Protein AF-A0A9N9Z3H3-F1 (afdb_monomer)

Solvent-accessible surface area (backbone atoms only — not comparable to full-atom values): 12919 Å² total; per-residue (Å²): 132,84,80,76,81,64,84,81,57,78,53,68,43,73,54,74,94,51,92,89,48,97,64,60,89,41,45,54,54,46,56,39,66,74,49,42,51,42,51,51,50,46,52,50,41,52,50,54,51,51,42,48,76,72,70,45,63,56,38,79,77,52,89,59,75,34,34,36,30,41,44,69,51,49,54,50,40,56,75,75,42,51,74,38,76,47,80,49,66,46,95,75,40,73,86,46,48,50,31,35,34,42,54,40,91,64,49,83,63,75,67,64,87,47,86,90,63,45,61,27,28,36,46,28,36,71,85,51,27,50,65,32,44,27,34,45,43,33,77,45,81,87,37,95,87,41,80,60,32,30,30,40,39,82,67,56,73,49,48,48,73,37,37,48,68,66,36,82,50,69,55,91,90,36,77,43,46,42,43,54,39,48,66,61,52,49,29,71,76,66,31,71,57,64,81,70,60,50,66,56,96,69,23,31,57,40,80,90,76,73,42,77,38,76,48,81,76,81,91,125

Radius of gyration: 18.96 Å; Cα contacts (8 Å, |Δi|>4): 336; chains: 1; bounding box: 45×54×60 Å

Foldseek 3Di:
DDDDDDPPQFDWDADPDDVPDPQNPQAGIDGDPVLVVLVLLVLVQVVQVVCVVVVWAWACPDPPLEIETAPVVLVVCVVPPAQHKDWDDDPSRPVIFIKTKHADPCLPPFELPDPVPQFGIWTAGNPRSDIYTYWHWYWDDPDPVDGQWTDGSVGDIDGVQQAPPWDWDDDSNHIHTYGPNNQVVCCVVPNNCVVPDQDDPQWGQDPVVRDTDRHDDDDD

Secondary structure (DSSP, 8-state):
-PPPPPTTS--EEEPP--TT-TTTTT--EEEPHHHHHHHHHHHHHHHHHHHHHTTPPEETT-SSSEEEEEHHHHHHHHHHTTTEEEEE--SS-TT-EEEEEEE-TTTT---TT-TT----EEEEETTT--EEEEEEEEEPTT-TT-SSEEE-TT--EEEHHHHPSPEEEEETTEEEEE-TTHHHHHHHHH-GGGGT--EETTEEEETTTTEEEEPPPP--

pLDDT: mean 79.97, std 16.2, range [29.2, 97.31]

Mean predicted aligned error: 9.18 Å

InterPro domains:
  IPR007074 LicD/FKTN/FKRP, nucleotidyltransferase domain [PF04991] (59-141)
  IPR009644 FKTN/Mannosyltransferase regulator [PTHR15407] (57-209)

Structure (mmCIF, N/CA/C/O backbone):
data_AF-A0A9N9Z3H3-F1
#
_entry.id   AF-A0A9N9Z3H3-F1
#
loop_
_atom_site.group_PDB
_atom_site.id
_atom_site.type_symbol
_atom_site.label_atom_id
_atom_site.label_alt_id
_atom_site.label_comp_id
_atom_site.label_asym_id
_atom_site.label_entity_id
_atom_site.label_seq_id
_atom_site.pdbx_PDB_ins_code
_atom_site.Cartn_x
_atom_site.Cartn_y
_atom_site.Cartn_z
_atom_site.occupancy
_atom_site.B_iso_or_equiv
_atom_site.auth_seq_id
_atom_site.auth_comp_id
_atom_site.auth_asym_id
_atom_site.auth_atom_id
_atom_site.pdbx_PDB_model_num
ATOM 1 N N . MET A 1 1 ? -8.306 1.603 36.709 1.00 29.20 1 MET A N 1
ATOM 2 C CA . MET A 1 1 ? -9.138 1.035 35.631 1.00 29.20 1 MET A CA 1
ATOM 3 C C . MET A 1 1 ? -9.220 2.094 34.550 1.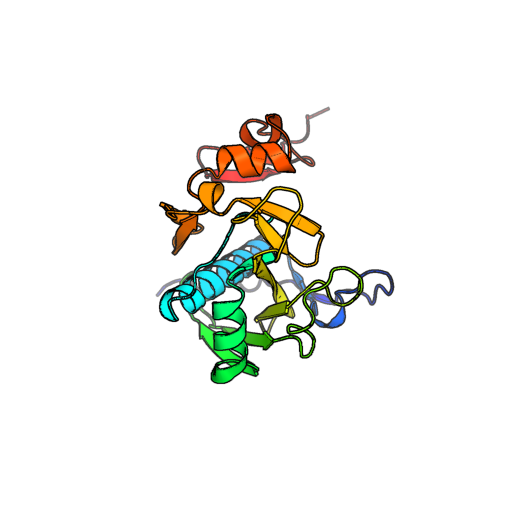00 29.20 1 MET A C 1
ATOM 5 O O . MET A 1 1 ? -9.597 3.206 34.907 1.00 29.20 1 MET A O 1
ATOM 9 N N . PRO A 1 2 ? -8.795 1.829 33.308 1.00 35.00 2 PRO A N 1
ATOM 10 C CA . PRO A 1 2 ? -9.044 2.772 32.232 1.00 35.00 2 PRO A CA 1
ATOM 11 C C . PRO A 1 2 ? -10.542 2.751 31.909 1.00 35.00 2 PRO A C 1
ATOM 13 O O . PRO A 1 2 ? -11.189 1.706 31.999 1.00 35.00 2 PRO A O 1
ATOM 16 N N . ALA A 1 3 ? -11.103 3.926 31.641 1.00 33.59 3 ALA A N 1
ATOM 17 C CA . ALA A 1 3 ? -12.509 4.088 31.311 1.00 33.59 3 ALA A CA 1
ATOM 18 C C . ALA A 1 3 ? -12.805 3.407 29.971 1.00 33.59 3 ALA A C 1
ATOM 20 O O . ALA A 1 3 ? -12.138 3.679 28.976 1.00 33.59 3 ALA A O 1
ATOM 21 N N . THR A 1 4 ? -13.813 2.539 29.947 1.00 34.94 4 THR A N 1
ATOM 22 C CA . THR A 1 4 ? -14.429 2.061 28.709 1.00 34.94 4 THR A CA 1
ATOM 23 C C . THR A 1 4 ? -14.900 3.284 27.912 1.00 34.94 4 THR A C 1
ATOM 25 O O . THR A 1 4 ? -15.610 4.116 28.492 1.00 34.94 4 THR A O 1
ATOM 28 N N . PRO A 1 5 ? -14.543 3.441 26.625 1.00 36.38 5 PRO A N 1
ATOM 29 C CA . PRO A 1 5 ? -15.116 4.496 25.800 1.00 36.38 5 PRO A CA 1
ATOM 30 C C . PRO A 1 5 ? -16.644 4.372 25.829 1.00 36.38 5 PRO A C 1
ATOM 32 O O . PRO A 1 5 ? -17.196 3.284 25.656 1.00 36.38 5 PRO A O 1
ATOM 35 N N . GLY A 1 6 ? -17.330 5.471 26.144 1.00 36.06 6 GLY A N 1
ATOM 36 C CA . GLY A 1 6 ? -18.781 5.483 26.303 1.00 36.06 6 GLY A CA 1
ATOM 37 C C . GLY A 1 6 ? -19.494 5.055 25.020 1.00 36.06 6 GLY A C 1
ATOM 38 O O . GLY A 1 6 ? -19.077 5.403 23.921 1.00 36.06 6 GLY A O 1
ATOM 39 N N . ALA A 1 7 ? -20.617 4.352 25.158 1.00 42.25 7 ALA A N 1
ATOM 40 C CA . ALA A 1 7 ? -21.433 3.828 24.058 1.00 42.25 7 ALA A CA 1
ATOM 41 C C . ALA A 1 7 ? -21.950 4.878 23.036 1.00 42.25 7 ALA A C 1
ATOM 43 O O . ALA A 1 7 ? -22.631 4.506 22.087 1.00 42.25 7 ALA A O 1
ATOM 44 N N . SER A 1 8 ? -21.657 6.177 23.195 1.00 45.62 8 SER A N 1
ATOM 45 C CA . SER A 1 8 ? -22.187 7.258 22.347 1.00 45.62 8 SER A CA 1
ATOM 46 C C . SER A 1 8 ? -21.379 7.553 21.074 1.00 45.62 8 SER A C 1
ATOM 48 O O . SER A 1 8 ? -21.857 8.305 20.221 1.00 45.62 8 SER A O 1
ATOM 50 N N . ILE A 1 9 ? -20.164 7.005 20.940 1.00 46.41 9 ILE A N 1
ATOM 51 C CA . ILE A 1 9 ? -19.273 7.250 19.782 1.00 46.41 9 ILE A CA 1
ATOM 52 C C . ILE A 1 9 ? -19.458 6.214 18.662 1.00 46.41 9 ILE A C 1
ATOM 54 O O . ILE A 1 9 ? -19.165 6.502 17.507 1.00 46.41 9 ILE A O 1
ATOM 58 N N . VAL A 1 10 ? -20.016 5.038 18.978 1.00 53.03 10 VAL A N 1
ATOM 59 C CA . VAL A 1 10 ? -20.204 3.905 18.047 1.00 53.03 10 VAL A CA 1
ATOM 60 C C . VAL A 1 10 ? -21.602 3.927 17.416 1.00 53.03 10 VAL A C 1
ATOM 62 O O . VAL A 1 10 ? -22.300 2.917 17.340 1.00 53.03 10 VAL A O 1
ATOM 65 N N . GLU A 1 11 ? -22.062 5.101 16.992 1.00 56.97 11 GLU A N 1
ATOM 66 C CA . GLU A 1 11 ? -23.293 5.195 16.207 1.00 56.97 11 GLU A CA 1
ATOM 67 C C . GLU A 1 11 ? -22.945 4.902 14.742 1.00 56.97 11 GLU A C 1
ATOM 69 O O . GLU A 1 11 ? -22.062 5.543 14.167 1.00 56.97 11 GLU A O 1
ATOM 74 N N . ARG A 1 12 ? -23.589 3.883 14.165 1.00 62.22 12 ARG A N 1
ATOM 75 C CA . ARG A 1 12 ? -23.339 3.404 12.802 1.00 62.22 12 ARG A CA 1
ATOM 76 C C . ARG A 1 12 ? -24.652 3.287 12.040 1.00 62.22 12 ARG A C 1
ATOM 78 O O . ARG A 1 12 ? -25.643 2.825 12.605 1.00 62.22 12 ARG A O 1
ATOM 85 N N . ALA A 1 13 ? -24.642 3.671 10.774 1.00 61.22 13 ALA A N 1
ATOM 86 C CA . ALA A 1 13 ? -25.752 3.466 9.852 1.00 61.22 13 ALA A CA 1
ATOM 87 C C . ALA A 1 13 ? -25.351 2.427 8.802 1.00 61.22 13 ALA A C 1
ATOM 89 O O . ALA A 1 13 ? -24.183 2.352 8.426 1.00 61.22 13 ALA A O 1
ATOM 90 N N . GLU A 1 14 ? -26.295 1.615 8.333 1.00 62.88 14 GLU A N 1
ATOM 91 C CA . GLU A 1 14 ? -26.051 0.773 7.158 1.00 62.88 14 GLU A CA 1
ATOM 92 C C . GLU A 1 14 ? -25.809 1.664 5.938 1.00 62.88 14 GLU A C 1
ATOM 94 O O . GLU A 1 14 ? -26.498 2.671 5.744 1.00 62.88 14 GLU A O 1
ATOM 99 N N . VAL A 1 15 ? -24.811 1.308 5.128 1.00 58.78 15 VAL A N 1
ATOM 100 C CA . VAL A 1 15 ? -24.569 1.999 3.859 1.00 58.78 15 VAL A CA 1
ATOM 101 C C . VAL A 1 15 ? -25.710 1.617 2.907 1.00 58.78 15 VAL A C 1
ATOM 103 O O . VAL A 1 15 ? -25.909 0.426 2.673 1.00 58.78 15 VAL A O 1
ATOM 106 N N . PRO A 1 16 ? -26.484 2.577 2.362 1.00 53.94 16 PRO A N 1
ATOM 107 C CA . PRO A 1 16 ? -27.514 2.263 1.378 1.00 53.94 16 PRO A CA 1
ATOM 108 C C . PRO A 1 16 ? -26.884 1.608 0.146 1.00 53.94 16 PRO A C 1
ATOM 110 O O . PRO A 1 16 ? -25.841 2.080 -0.309 1.00 53.94 16 PRO A O 1
ATOM 113 N N . ASP A 1 17 ? -27.537 0.593 -0.428 1.00 53.44 17 ASP A N 1
ATOM 114 C CA . ASP A 1 17 ? -27.128 0.005 -1.709 1.00 53.44 17 ASP A CA 1
ATOM 115 C C . ASP A 1 17 ? -27.023 1.111 -2.774 1.00 53.44 17 ASP A C 1
ATOM 117 O O . ASP A 1 17 ? -28.028 1.648 -3.252 1.00 53.44 17 ASP A O 1
ATOM 121 N N . LYS A 1 18 ? -25.789 1.482 -3.131 1.00 49.09 18 LYS A N 1
ATOM 122 C CA . LYS A 1 18 ? -25.485 2.429 -4.206 1.00 49.09 18 LYS A CA 1
ATOM 123 C C . LYS A 1 18 ? -24.851 1.659 -5.365 1.00 49.09 18 LYS A C 1
ATOM 125 O O . LYS A 1 18 ? -23.656 1.375 -5.304 1.00 49.09 18 LYS A O 1
ATOM 130 N N . PRO A 1 19 ? -25.615 1.337 -6.424 1.00 42.31 19 PRO A N 1
ATOM 131 C CA . PRO A 1 19 ? -25.128 0.515 -7.533 1.00 42.31 19 PRO A CA 1
ATOM 132 C C . PRO A 1 19 ? -23.986 1.156 -8.345 1.00 42.31 19 PRO A C 1
ATOM 134 O O . PRO A 1 19 ? -23.310 0.443 -9.078 1.00 42.31 19 PRO A O 1
ATOM 137 N N . ASP A 1 20 ? -23.735 2.462 -8.189 1.00 41.19 20 ASP A N 1
ATOM 138 C CA . ASP A 1 20 ? -22.699 3.202 -8.928 1.00 41.19 20 ASP A CA 1
ATOM 139 C C . ASP A 1 20 ? -21.323 3.255 -8.227 1.00 41.19 20 ASP A C 1
ATOM 141 O O . ASP A 1 20 ? -20.386 3.834 -8.771 1.00 41.19 20 ASP A O 1
ATOM 145 N N . PHE A 1 21 ? -21.169 2.664 -7.034 1.00 37.00 21 PHE A N 1
ATOM 146 C CA . PHE A 1 21 ? -19.876 2.565 -6.341 1.00 37.00 21 PHE A CA 1
ATOM 147 C C . PHE A 1 21 ? -19.382 1.114 -6.367 1.00 37.00 21 PHE A C 1
ATOM 149 O O . PHE A 1 21 ? -19.961 0.306 -5.657 1.00 37.00 21 PHE A O 1
ATOM 156 N N . PRO A 1 22 ? -18.315 0.746 -7.100 1.00 41.75 22 PRO A N 1
ATOM 157 C CA . PRO A 1 22 ? -17.850 -0.649 -7.242 1.00 41.75 22 PRO A CA 1
ATOM 158 C C . PRO A 1 22 ? -17.520 -1.387 -5.924 1.00 41.75 22 PRO A C 1
ATOM 160 O O . PRO A 1 22 ? -17.374 -2.607 -5.901 1.00 41.75 22 PRO A O 1
ATOM 163 N N . GLU A 1 23 ? -17.405 -0.650 -4.820 1.00 50.22 23 GLU A N 1
ATOM 164 C CA . GLU A 1 23 ? -16.782 -1.056 -3.558 1.00 50.22 23 GLU A CA 1
ATOM 165 C C . GLU A 1 23 ? -17.771 -1.468 -2.450 1.00 50.22 23 GLU A C 1
ATOM 167 O O . GLU A 1 23 ? -17.363 -1.890 -1.363 1.00 50.22 23 GLU A O 1
ATOM 172 N N . TYR A 1 24 ? -19.083 -1.405 -2.718 1.00 42.09 24 TYR A N 1
ATOM 173 C CA . TYR A 1 24 ? -20.149 -1.661 -1.731 1.00 42.09 24 TYR A CA 1
ATOM 174 C C . TYR A 1 24 ? -20.118 -3.069 -1.113 1.00 42.09 24 TYR A C 1
ATOM 176 O O . TYR A 1 24 ? -20.733 -3.310 -0.077 1.00 42.09 24 TYR A O 1
ATOM 184 N N . LYS A 1 25 ? -19.407 -4.022 -1.733 1.00 51.53 25 LYS A N 1
ATOM 185 C CA . LYS A 1 25 ? -19.335 -5.414 -1.265 1.00 51.53 25 LYS A CA 1
ATOM 186 C C . LYS A 1 25 ? -18.737 -5.535 0.141 1.00 51.53 25 LYS A C 1
ATOM 188 O O . LYS A 1 25 ? -19.066 -6.486 0.853 1.00 51.53 25 LYS A O 1
ATOM 193 N N . PHE A 1 26 ? -17.855 -4.614 0.528 1.00 53.41 26 PHE A N 1
ATOM 194 C CA . PHE A 1 26 ? -17.119 -4.717 1.785 1.00 53.41 26 PHE A CA 1
ATOM 195 C C . PHE A 1 26 ? -17.632 -3.719 2.831 1.00 53.41 26 PHE A C 1
ATOM 197 O O . PHE A 1 26 ? -17.917 -4.132 3.950 1.00 53.41 26 PHE A O 1
ATOM 204 N N . MET A 1 27 ? -17.885 -2.461 2.467 1.00 60.56 27 MET A N 1
ATOM 205 C CA . MET A 1 27 ? -18.377 -1.425 3.388 1.00 60.56 27 MET A CA 1
ATOM 206 C C . MET A 1 27 ? -19.806 -1.695 3.888 1.00 60.56 27 MET A C 1
ATOM 208 O O . MET A 1 27 ? -20.786 -1.341 3.237 1.00 60.56 27 MET A O 1
ATOM 212 N N . LYS A 1 28 ? -19.936 -2.296 5.079 1.00 60.22 28 LYS A N 1
ATOM 213 C CA . LYS A 1 28 ? -21.248 -2.613 5.681 1.00 60.22 28 LYS A CA 1
ATOM 214 C C . LYS A 1 28 ? -21.883 -1.436 6.412 1.00 60.22 28 LYS A C 1
ATOM 216 O O . LYS A 1 28 ? -23.107 -1.343 6.490 1.00 60.22 28 LYS A O 1
ATOM 221 N N . TYR A 1 29 ? -21.060 -0.560 6.983 1.00 66.38 29 TYR A N 1
ATOM 222 C CA . TYR A 1 29 ? -21.524 0.503 7.864 1.00 66.38 29 TYR A CA 1
ATOM 223 C C . TYR A 1 29 ? -20.793 1.814 7.597 1.00 66.38 29 TYR A C 1
ATOM 225 O O . TYR A 1 29 ? -19.578 1.828 7.417 1.00 66.38 29 TYR A O 1
ATOM 233 N N . GLN A 1 30 ? -21.532 2.917 7.659 1.00 66.12 30 GLN A N 1
ATOM 234 C CA . GLN A 1 30 ? -20.974 4.252 7.791 1.00 66.12 30 GLN A CA 1
ATOM 235 C C . GLN A 1 30 ? -20.932 4.617 9.276 1.00 66.12 30 GLN A C 1
ATOM 237 O O . GLN A 1 30 ? -21.942 4.526 9.980 1.00 66.12 30 GLN A O 1
ATOM 242 N N . TYR A 1 31 ? -19.755 5.004 9.757 1.00 72.38 31 TYR A N 1
ATOM 243 C CA . TYR A 1 31 ? -19.530 5.375 11.151 1.00 72.38 31 TYR A CA 1
ATOM 244 C C . TYR A 1 31 ? -19.497 6.897 11.301 1.00 72.38 31 TYR A C 1
ATOM 246 O O . TYR A 1 31 ? -19.278 7.622 10.331 1.00 72.38 31 TYR A O 1
ATOM 254 N N . LYS A 1 32 ? -19.687 7.394 12.530 1.00 73.62 32 LYS A N 1
ATOM 255 C CA . LYS A 1 32 ? -19.340 8.785 12.855 1.00 73.62 32 LYS A CA 1
ATOM 256 C C . LYS A 1 32 ? -17.878 9.058 12.507 1.00 73.62 32 LYS A C 1
ATOM 258 O O . LYS A 1 32 ? -17.028 8.203 12.744 1.00 73.62 32 LYS A O 1
ATOM 263 N N . GLU A 1 33 ? -17.605 10.258 12.003 1.00 67.38 33 GLU A N 1
ATOM 264 C CA . GLU A 1 33 ? -16.298 10.656 11.467 1.00 67.38 33 GLU A CA 1
ATOM 265 C C . GLU A 1 33 ? -15.142 10.367 12.437 1.00 67.38 33 GLU A C 1
ATOM 267 O O . GLU A 1 33 ? -14.163 9.735 12.049 1.00 67.38 33 GLU A O 1
ATOM 272 N N . ASP A 1 34 ? -15.285 10.730 13.714 1.00 71.25 34 ASP A N 1
ATOM 273 C CA . ASP A 1 34 ? -14.250 10.498 14.731 1.00 71.25 34 ASP A CA 1
ATOM 274 C C . ASP A 1 34 ? -13.938 9.010 14.923 1.00 71.25 34 ASP A C 1
ATOM 276 O O . ASP A 1 34 ? -12.779 8.618 15.041 1.00 71.25 34 ASP A O 1
ATOM 280 N N . TYR A 1 35 ? -14.966 8.158 14.917 1.00 72.44 35 TYR A N 1
ATOM 281 C CA . TYR A 1 35 ? -14.771 6.717 15.044 1.00 72.44 35 TYR A CA 1
ATOM 282 C C . TYR A 1 35 ? -14.224 6.118 13.747 1.00 72.44 35 TYR A C 1
ATOM 284 O O . TYR A 1 35 ? -13.341 5.269 13.791 1.00 72.44 35 TYR A O 1
ATOM 292 N N . GLN A 1 36 ? -14.678 6.596 12.586 1.00 73.44 36 GLN A N 1
ATOM 293 C CA . GLN A 1 36 ? -14.142 6.182 11.291 1.00 73.44 36 GLN A CA 1
ATOM 294 C C . GLN A 1 36 ? -12.643 6.495 11.175 1.00 73.44 36 GLN A C 1
ATOM 296 O O . GLN A 1 36 ? -11.894 5.645 10.698 1.00 73.44 36 GLN A O 1
ATOM 301 N N . LYS A 1 37 ? -12.189 7.652 11.676 1.00 73.50 37 LYS A N 1
ATOM 302 C CA . LYS A 1 37 ? -10.761 8.001 11.762 1.00 73.50 37 LYS A CA 1
ATOM 303 C C . LYS A 1 37 ? -9.979 6.984 12.594 1.00 73.50 37 LYS A C 1
ATOM 305 O O . LYS A 1 37 ? -8.940 6.520 12.139 1.00 73.50 37 LYS A O 1
ATOM 310 N N . VAL A 1 38 ? -10.499 6.575 13.755 1.00 77.38 38 VAL A N 1
ATOM 311 C CA . VAL A 1 38 ? -9.884 5.518 14.586 1.00 77.38 38 VAL A CA 1
ATOM 312 C C . VAL A 1 38 ? -9.794 4.190 13.827 1.00 77.38 38 VAL A C 1
ATOM 314 O O . VAL A 1 38 ? -8.757 3.533 13.862 1.00 77.38 38 VAL A O 1
ATOM 317 N N . LEU A 1 39 ? -10.845 3.806 13.094 1.00 76.06 39 LEU A N 1
ATOM 318 C CA . LEU A 1 39 ? -10.834 2.564 12.314 1.00 76.06 39 LEU A CA 1
ATOM 319 C C . LEU A 1 39 ? -9.817 2.594 11.177 1.00 76.06 39 LEU A C 1
ATOM 321 O O . LEU A 1 39 ? -9.099 1.617 10.985 1.00 76.06 39 LEU A O 1
ATOM 325 N N . ILE A 1 40 ? -9.746 3.703 10.439 1.00 79.44 40 ILE A N 1
ATOM 326 C CA . ILE A 1 40 ? -8.786 3.885 9.345 1.00 79.44 40 ILE A CA 1
ATOM 327 C C . ILE A 1 40 ? -7.360 3.860 9.894 1.00 79.44 40 ILE A C 1
ATOM 329 O O . ILE A 1 40 ? -6.501 3.170 9.349 1.00 79.44 40 ILE A O 1
ATOM 333 N N . ARG A 1 41 ? -7.114 4.555 11.006 1.00 79.31 41 ARG A N 1
ATOM 334 C CA . ARG A 1 41 ? -5.801 4.592 11.648 1.00 79.31 41 ARG A CA 1
ATOM 335 C C . ARG A 1 41 ? -5.352 3.200 12.087 1.00 79.31 41 ARG A C 1
ATOM 337 O O . ARG A 1 41 ? -4.272 2.759 11.698 1.00 79.31 41 ARG A O 1
ATOM 344 N N . GLY A 1 42 ? -6.220 2.450 12.763 1.00 80.06 42 GLY A N 1
ATOM 345 C CA . GLY A 1 42 ? -5.943 1.065 13.131 1.00 80.06 42 GLY A CA 1
ATOM 346 C C . GLY A 1 42 ? -5.772 0.136 11.919 1.00 80.06 42 GLY A C 1
ATOM 347 O O . GLY A 1 42 ? -4.883 -0.717 11.911 1.00 80.06 42 GLY A O 1
ATOM 348 N N . LEU A 1 43 ? -6.556 0.315 10.853 1.00 81.88 43 LEU A N 1
ATOM 349 C CA . LEU A 1 43 ? -6.409 -0.434 9.599 1.00 81.88 43 LEU A CA 1
ATOM 350 C C . LEU A 1 43 ? -5.020 -0.218 8.975 1.00 81.88 43 LEU A C 1
ATOM 352 O O . LEU A 1 43 ? -4.333 -1.186 8.649 1.00 81.88 43 LEU A O 1
ATOM 356 N N . VAL A 1 44 ? -4.573 1.035 8.892 1.00 83.56 44 VAL A N 1
ATOM 357 C CA . VAL A 1 44 ? -3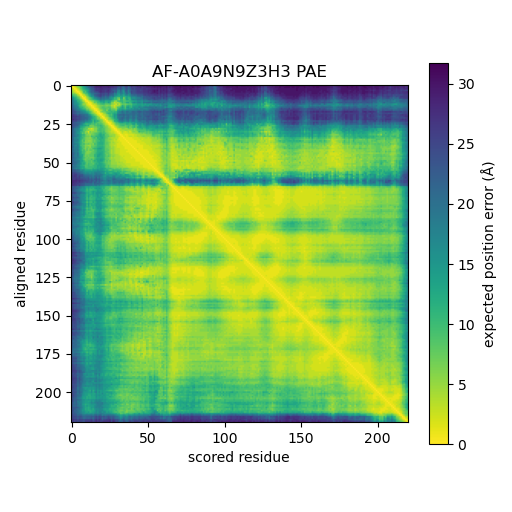.245 1.405 8.388 1.00 83.56 44 VAL A CA 1
ATOM 358 C C . VAL A 1 44 ? -2.141 0.859 9.293 1.00 83.56 44 VAL A C 1
ATOM 360 O O . VAL A 1 44 ? -1.207 0.216 8.812 1.00 83.56 44 VAL A O 1
ATOM 363 N N . GLN A 1 45 ? -2.247 1.045 10.610 1.00 84.31 45 GLN A N 1
ATOM 364 C CA . GLN A 1 45 ? -1.236 0.573 11.557 1.00 84.31 45 GLN A CA 1
ATOM 365 C C . GLN A 1 45 ? -1.049 -0.947 11.500 1.00 84.31 45 GLN A C 1
ATOM 367 O O . GLN A 1 45 ? 0.084 -1.440 11.525 1.00 84.31 45 GLN A O 1
ATOM 372 N N . THR A 1 46 ? -2.149 -1.699 11.424 1.00 82.00 46 THR A N 1
ATOM 373 C CA . THR A 1 46 ? -2.123 -3.168 11.385 1.00 82.00 46 THR A CA 1
ATOM 374 C C . THR A 1 46 ? -1.577 -3.690 10.064 1.00 82.00 46 THR A C 1
ATOM 376 O O . THR A 1 46 ? -0.749 -4.605 10.075 1.00 82.00 46 THR A O 1
ATOM 379 N N . TYR A 1 47 ? -1.949 -3.065 8.946 1.00 82.62 47 TYR A N 1
ATOM 380 C CA . TYR A 1 47 ? -1.365 -3.349 7.641 1.00 82.62 47 TYR A CA 1
ATOM 381 C C . TYR A 1 47 ? 0.160 -3.147 7.656 1.00 82.62 47 TYR A C 1
ATOM 383 O O . TYR A 1 47 ? 0.921 -4.096 7.431 1.00 82.62 47 TYR A O 1
ATOM 391 N N . LEU A 1 48 ? 0.615 -1.941 8.021 1.00 85.00 48 LEU A N 1
ATOM 392 C CA . LEU A 1 48 ? 2.034 -1.574 8.040 1.00 85.00 48 LEU A CA 1
ATOM 393 C C . LEU A 1 48 ? 2.853 -2.481 8.965 1.00 85.00 48 LEU A C 1
ATOM 395 O O . LEU A 1 48 ? 3.949 -2.920 8.610 1.00 85.00 48 LEU A O 1
ATOM 399 N N . SER A 1 49 ? 2.312 -2.794 10.144 1.00 85.12 49 SER A N 1
ATOM 400 C CA . SER A 1 49 ? 2.978 -3.653 11.126 1.00 85.12 49 SER A CA 1
ATOM 401 C C . SER A 1 49 ? 3.100 -5.096 10.636 1.00 85.12 49 SER A C 1
ATOM 403 O O . SER A 1 49 ? 4.180 -5.685 10.732 1.00 85.12 49 SER A O 1
ATOM 405 N N . THR A 1 50 ? 2.022 -5.660 10.078 1.00 83.62 50 THR A N 1
ATOM 406 C CA . THR A 1 50 ? 2.005 -7.044 9.580 1.00 83.62 50 THR A CA 1
ATOM 407 C C . THR A 1 50 ? 3.006 -7.214 8.452 1.00 83.62 50 THR A C 1
ATOM 409 O O . THR A 1 50 ? 3.920 -8.031 8.553 1.00 83.62 50 THR A O 1
ATOM 412 N N . PHE A 1 51 ? 2.880 -6.415 7.397 1.00 85.94 51 PHE A N 1
ATOM 413 C CA . PHE A 1 51 ? 3.672 -6.583 6.181 1.00 85.94 51 PHE A CA 1
ATOM 414 C C . PHE A 1 51 ? 5.158 -6.352 6.454 1.00 85.94 51 PHE A C 1
ATOM 416 O O . PHE A 1 51 ? 6.001 -7.131 6.007 1.00 85.94 51 PHE A O 1
ATOM 423 N N . ARG A 1 52 ? 5.488 -5.382 7.311 1.00 84.50 52 ARG A N 1
ATOM 424 C CA . ARG A 1 52 ? 6.862 -5.203 7.779 1.00 84.50 52 ARG A CA 1
ATOM 425 C C . ARG A 1 52 ? 7.385 -6.413 8.553 1.00 84.50 52 ARG A C 1
ATOM 427 O O . ARG A 1 52 ? 8.532 -6.802 8.345 1.00 84.50 52 ARG A O 1
ATOM 434 N N . SER A 1 53 ? 6.583 -7.010 9.439 1.00 86.06 53 SER A N 1
ATOM 435 C CA . SER A 1 53 ? 6.989 -8.216 10.180 1.00 86.06 53 SER A CA 1
ATOM 436 C C . SER A 1 53 ? 7.229 -9.424 9.265 1.00 86.06 53 SER A C 1
ATOM 438 O O . SER A 1 53 ? 8.068 -10.268 9.572 1.00 86.06 53 SER A O 1
ATOM 440 N N . LEU A 1 54 ? 6.549 -9.460 8.113 1.00 86.81 54 LEU A N 1
ATOM 441 C CA . LEU A 1 54 ? 6.745 -10.450 7.053 1.00 86.81 54 LEU A CA 1
ATOM 442 C C . LEU A 1 54 ? 7.951 -10.135 6.147 1.00 86.81 54 LEU A C 1
ATOM 444 O O . LEU A 1 54 ? 8.262 -10.919 5.256 1.00 86.81 54 LEU A O 1
ATOM 448 N N . GLY A 1 55 ? 8.643 -9.012 6.372 1.00 81.88 55 GLY A N 1
ATOM 449 C CA . GLY A 1 55 ? 9.792 -8.575 5.576 1.00 81.88 55 GLY A CA 1
ATOM 450 C C . GLY A 1 55 ? 9.432 -7.912 4.244 1.00 81.88 55 GLY A C 1
ATOM 451 O O . GLY A 1 55 ? 10.324 -7.691 3.429 1.00 81.88 55 GLY A O 1
ATOM 452 N N . ILE A 1 56 ? 8.158 -7.576 4.033 1.00 82.19 56 ILE A N 1
ATOM 453 C CA . ILE A 1 56 ? 7.652 -6.997 2.786 1.00 82.19 56 ILE A CA 1
ATOM 454 C C . ILE A 1 56 ? 7.951 -5.502 2.752 1.00 82.19 56 ILE A C 1
ATOM 456 O O . ILE A 1 56 ? 7.789 -4.791 3.751 1.00 82.19 56 ILE A O 1
ATOM 460 N N . GLN A 1 57 ? 8.388 -5.014 1.592 1.00 73.25 57 GLN A N 1
ATOM 461 C CA . GLN A 1 57 ? 8.584 -3.587 1.371 1.00 73.25 57 GLN A CA 1
ATOM 462 C C . GLN A 1 57 ? 7.274 -2.951 0.919 1.00 73.25 57 GLN A C 1
ATOM 464 O O . GLN A 1 57 ? 6.721 -3.317 -0.114 1.00 73.25 57 GLN A O 1
ATOM 469 N N . ILE A 1 58 ? 6.799 -2.000 1.718 1.00 70.38 58 ILE A N 1
ATOM 470 C CA . ILE A 1 58 ? 5.555 -1.269 1.492 1.00 70.38 58 ILE A CA 1
ATOM 471 C C . ILE A 1 58 ? 5.883 0.117 0.967 1.00 70.38 58 ILE A C 1
ATOM 473 O O . ILE A 1 58 ? 6.821 0.759 1.450 1.00 70.38 58 ILE A O 1
ATOM 477 N N . MET A 1 59 ? 5.046 0.573 0.045 1.00 66.19 59 MET A N 1
ATOM 478 C CA . MET A 1 59 ? 5.092 1.887 -0.565 1.00 66.19 59 MET A CA 1
ATOM 479 C C . MET A 1 59 ? 3.889 2.732 -0.120 1.00 66.19 59 MET A C 1
ATOM 481 O O . MET A 1 59 ? 2.823 2.617 -0.717 1.00 66.19 59 MET A O 1
ATOM 485 N N . PRO A 1 60 ? 4.013 3.542 0.950 1.00 57.31 60 PRO A N 1
ATOM 486 C CA . PRO A 1 60 ? 2.859 4.137 1.635 1.00 57.31 60 PRO A CA 1
ATOM 487 C C . PRO A 1 60 ? 2.398 5.501 1.076 1.00 57.31 60 PRO A C 1
ATOM 489 O O . PRO A 1 60 ? 1.804 6.269 1.824 1.00 57.31 60 PRO A O 1
ATOM 492 N N . TRP A 1 61 ? 2.749 5.870 -0.162 1.00 57.78 61 TRP A N 1
ATOM 493 C CA . TRP A 1 61 ? 2.518 7.227 -0.702 1.00 57.78 61 TRP A CA 1
ATOM 494 C C . TRP A 1 61 ? 1.474 7.317 -1.825 1.00 57.78 61 TRP A C 1
ATOM 496 O O . TRP A 1 61 ? 1.296 8.418 -2.350 1.00 57.78 61 TRP A O 1
ATOM 506 N N . ASP A 1 62 ? 0.837 6.209 -2.219 1.00 51.62 62 ASP A N 1
ATOM 507 C CA . ASP A 1 62 ? -0.343 6.269 -3.097 1.00 51.62 62 ASP A CA 1
ATOM 508 C C . ASP A 1 62 ? -1.463 7.046 -2.373 1.00 51.62 62 ASP A C 1
ATOM 510 O O . ASP A 1 62 ? -1.506 7.056 -1.138 1.00 51.62 62 ASP A O 1
ATOM 514 N N . LEU A 1 63 ? -2.276 7.809 -3.114 1.00 38.00 63 LEU A N 1
ATOM 515 C CA . LEU A 1 63 ? -3.179 8.822 -2.532 1.00 38.00 63 LEU A CA 1
ATOM 516 C C . LEU A 1 63 ? -4.639 8.394 -2.352 1.00 38.00 63 LEU A C 1
ATOM 518 O O . LEU A 1 63 ? -5.397 9.099 -1.678 1.00 38.00 63 LEU A O 1
ATOM 522 N N . ASP A 1 64 ? -5.053 7.277 -2.926 1.00 47.75 64 ASP A N 1
ATOM 523 C CA . ASP A 1 64 ? -6.109 6.453 -2.350 1.00 47.75 64 ASP A CA 1
ATOM 524 C C . ASP A 1 64 ? -5.511 5.658 -1.178 1.00 47.75 64 ASP A C 1
ATOM 526 O O . ASP A 1 64 ? -4.310 5.704 -0.930 1.00 47.75 64 ASP A O 1
ATOM 530 N N . ALA A 1 65 ? -6.313 4.977 -0.362 1.00 58.59 65 ALA A N 1
ATOM 531 C CA . ALA A 1 65 ? -5.774 4.127 0.706 1.00 58.59 65 ALA A CA 1
ATOM 532 C C . ALA A 1 65 ? -5.154 2.840 0.120 1.00 58.59 65 ALA A C 1
ATOM 534 O O . ALA A 1 65 ? -5.381 1.745 0.640 1.00 58.59 65 ALA A O 1
ATOM 535 N N . ASP A 1 66 ? -4.393 2.998 -0.959 1.00 71.00 66 ASP A N 1
ATOM 536 C CA . ASP A 1 66 ? -3.785 1.973 -1.766 1.00 71.00 66 ASP A CA 1
ATOM 537 C C . ASP A 1 66 ? -2.287 2.002 -1.485 1.00 71.00 66 ASP A C 1
ATOM 539 O O . ASP A 1 66 ? -1.660 3.023 -1.201 1.00 71.00 66 ASP A O 1
ATOM 543 N N . VAL A 1 67 ? -1.689 0.830 -1.467 1.00 82.88 67 VAL A N 1
ATOM 544 C CA . VAL A 1 67 ? -0.293 0.659 -1.084 1.00 82.88 67 VAL A CA 1
ATOM 545 C C . VAL A 1 67 ? 0.347 -0.284 -2.063 1.00 82.88 67 VAL A C 1
ATOM 547 O O . VAL A 1 67 ? -0.230 -1.299 -2.455 1.00 82.88 67 VAL A O 1
ATOM 550 N N . GLN A 1 68 ? 1.581 0.019 -2.438 1.00 87.00 68 GLN A N 1
ATOM 551 C CA . GLN A 1 68 ? 2.281 -0.824 -3.394 1.00 87.00 68 GLN A CA 1
ATOM 552 C C . GLN A 1 68 ? 3.247 -1.764 -2.672 1.00 87.00 68 GLN A C 1
ATOM 554 O O . GLN A 1 68 ? 3.890 -1.399 -1.684 1.00 87.00 68 GLN A O 1
ATOM 559 N N . VAL A 1 69 ? 3.363 -2.988 -3.175 1.00 90.81 69 VAL A N 1
ATOM 560 C CA . VAL A 1 69 ? 4.408 -3.950 -2.790 1.00 90.81 69 VAL A CA 1
ATOM 561 C C . VAL A 1 69 ? 5.171 -4.390 -4.030 1.00 90.81 69 VAL A C 1
ATOM 563 O O . VAL A 1 69 ? 4.695 -4.227 -5.152 1.00 90.81 69 VAL A O 1
ATOM 566 N N . THR A 1 70 ? 6.360 -4.967 -3.872 1.00 92.00 70 THR A N 1
ATOM 567 C CA . THR A 1 70 ? 7.078 -5.497 -5.040 1.00 92.00 70 THR A CA 1
ATOM 568 C C . THR A 1 70 ? 6.329 -6.686 -5.656 1.00 92.00 70 THR A C 1
ATOM 570 O O . THR A 1 70 ? 5.674 -7.455 -4.951 1.00 92.00 70 THR A O 1
ATOM 573 N N . GLU A 1 71 ? 6.451 -6.892 -6.972 1.00 94.12 71 GLU A N 1
ATOM 574 C CA . GLU A 1 71 ? 5.873 -8.069 -7.646 1.00 94.12 71 GLU A CA 1
ATOM 575 C C . GLU A 1 71 ? 6.311 -9.386 -6.985 1.00 94.12 71 GLU A C 1
ATOM 577 O O . GLU A 1 71 ? 5.499 -10.287 -6.781 1.00 94.12 71 GLU A O 1
ATOM 582 N N . ALA A 1 72 ? 7.582 -9.479 -6.585 1.00 93.69 72 ALA A N 1
ATOM 583 C CA . ALA A 1 72 ? 8.117 -10.643 -5.887 1.00 93.69 72 ALA A CA 1
ATOM 584 C C . ALA A 1 72 ? 7.415 -10.889 -4.539 1.00 93.69 72 ALA A C 1
ATOM 586 O O . ALA A 1 72 ? 7.037 -12.027 -4.247 1.00 93.69 72 ALA A O 1
ATOM 587 N N . ASP A 1 73 ? 7.187 -9.833 -3.753 1.00 94.56 73 ASP A N 1
ATOM 588 C CA . ASP A 1 73 ? 6.470 -9.926 -2.479 1.00 94.56 73 ASP A CA 1
ATOM 589 C C . ASP A 1 73 ? 4.998 -10.306 -2.685 1.00 94.56 73 ASP A C 1
ATOM 591 O O . ASP A 1 73 ? 4.461 -11.109 -1.925 1.00 94.56 73 ASP A O 1
ATOM 595 N N . MET A 1 74 ? 4.352 -9.822 -3.751 1.00 96.06 74 MET A N 1
ATOM 596 C CA . MET A 1 74 ? 2.989 -10.239 -4.100 1.00 96.06 74 MET A CA 1
ATOM 597 C C . MET A 1 74 ? 2.914 -11.750 -4.379 1.00 96.06 74 MET A C 1
ATOM 599 O O . MET A 1 74 ? 2.018 -12.433 -3.881 1.00 96.06 74 MET A O 1
ATOM 603 N N . PHE A 1 75 ? 3.883 -12.314 -5.112 1.00 96.81 75 PHE A N 1
ATOM 604 C CA . PHE A 1 75 ? 3.967 -13.768 -5.308 1.00 96.81 75 PHE A CA 1
ATOM 605 C C . PHE A 1 75 ? 4.211 -14.528 -3.999 1.00 96.81 75 PHE A C 1
ATOM 607 O O . PHE A 1 75 ? 3.641 -15.605 -3.803 1.00 96.81 75 PHE A O 1
ATOM 614 N N . PHE A 1 76 ? 5.032 -13.982 -3.100 1.00 96.00 76 PHE A N 1
ATOM 615 C CA . PHE A 1 76 ? 5.260 -14.557 -1.777 1.00 96.00 76 PHE A CA 1
ATOM 616 C C . PHE A 1 76 ? 3.968 -14.580 -0.943 1.00 96.00 76 PHE A C 1
ATOM 618 O O . PHE A 1 76 ? 3.578 -15.631 -0.432 1.00 96.00 76 PHE A O 1
ATOM 625 N N . LEU A 1 77 ? 3.246 -13.461 -0.876 1.00 96.38 77 LEU A N 1
ATOM 626 C CA . LEU A 1 77 ? 1.954 -13.368 -0.196 1.00 96.38 77 LEU A CA 1
ATOM 627 C C . LEU A 1 77 ? 0.926 -14.344 -0.775 1.00 96.38 77 LEU A C 1
ATOM 629 O O . LEU A 1 77 ? 0.273 -15.068 -0.025 1.00 96.38 77 LEU A O 1
ATOM 633 N N . ALA A 1 78 ? 0.829 -14.424 -2.103 1.00 97.00 78 ALA A N 1
ATOM 634 C CA . ALA A 1 78 ? -0.071 -15.346 -2.789 1.00 97.00 78 ALA A CA 1
ATOM 635 C C . ALA A 1 78 ? 0.196 -16.814 -2.445 1.00 97.00 78 ALA A C 1
ATOM 637 O O . ALA A 1 78 ? -0.746 -17.593 -2.296 1.00 97.00 78 ALA A O 1
ATOM 638 N N . ALA A 1 79 ? 1.468 -17.196 -2.321 1.00 96.19 79 ALA A N 1
ATOM 639 C CA . ALA A 1 79 ? 1.860 -18.573 -2.055 1.00 96.19 79 ALA A CA 1
ATOM 640 C C . ALA A 1 79 ? 1.634 -18.999 -0.596 1.00 96.19 79 ALA A C 1
ATOM 642 O O . ALA A 1 79 ? 1.305 -20.161 -0.357 1.00 96.19 79 ALA A O 1
ATOM 643 N N . TYR A 1 80 ? 1.819 -18.088 0.365 1.00 96.38 80 TYR A N 1
ATOM 644 C CA . TYR A 1 80 ? 1.910 -18.455 1.785 1.00 96.38 80 TYR A CA 1
ATOM 645 C C . TYR A 1 80 ? 0.834 -17.839 2.683 1.00 96.38 80 TYR A C 1
ATOM 647 O O . TYR A 1 80 ? 0.564 -18.389 3.749 1.00 96.38 80 TYR A O 1
ATOM 655 N N . TYR A 1 81 ? 0.220 -16.727 2.273 1.00 95.25 81 TYR A N 1
ATOM 656 C CA . TYR A 1 81 ? -0.634 -15.912 3.144 1.00 95.25 81 TYR A CA 1
ATOM 657 C C . TYR A 1 81 ? -2.002 -15.561 2.544 1.00 95.25 81 TYR A C 1
ATOM 659 O O . TYR A 1 81 ? -2.807 -14.921 3.221 1.00 95.25 81 TYR A O 1
ATOM 667 N N . ASN A 1 82 ? -2.318 -15.978 1.316 1.00 96.69 82 ASN A N 1
ATOM 668 C CA . ASN A 1 82 ? -3.647 -15.742 0.751 1.00 96.69 82 ASN A CA 1
ATOM 669 C C . ASN A 1 82 ? -4.755 -16.361 1.627 1.00 96.69 82 ASN A C 1
ATOM 671 O O . ASN A 1 82 ? -4.652 -17.519 2.035 1.00 96.69 82 ASN A O 1
ATOM 675 N N . MET A 1 83 ? -5.820 -15.598 1.881 1.00 95.88 83 MET A N 1
ATOM 676 C CA . MET A 1 83 ? -6.960 -15.948 2.737 1.00 95.88 83 MET A CA 1
ATOM 677 C C . MET A 1 83 ? -6.600 -16.200 4.210 1.00 95.88 83 MET A C 1
ATOM 679 O O . MET A 1 83 ? -7.361 -16.842 4.938 1.00 95.88 83 MET A O 1
ATOM 683 N N . SER A 1 84 ? -5.450 -15.704 4.671 1.00 94.94 84 SER A N 1
ATOM 684 C CA . SER A 1 84 ? -5.071 -15.774 6.083 1.00 94.94 84 SER A CA 1
ATOM 685 C C . SER A 1 84 ? -5.668 -14.616 6.885 1.00 94.94 84 SER A C 1
ATOM 687 O O . SER A 1 84 ? -5.884 -13.518 6.369 1.00 94.94 84 SER A O 1
ATOM 689 N N . THR A 1 85 ? -5.953 -14.875 8.163 1.00 95.12 85 THR A N 1
ATOM 690 C CA . THR A 1 85 ? -6.534 -13.893 9.086 1.00 95.12 85 THR A CA 1
ATOM 691 C C . THR A 1 85 ? -5.560 -13.524 10.194 1.00 95.12 85 THR A C 1
ATOM 693 O O . THR A 1 85 ? -4.916 -14.406 10.765 1.00 95.12 85 THR A O 1
ATOM 696 N N . PHE A 1 86 ? -5.529 -12.248 10.563 1.00 91.56 86 PHE A N 1
ATOM 697 C CA . PHE A 1 86 ? -4.632 -11.686 11.565 1.00 91.56 86 PHE A CA 1
ATOM 698 C C . PHE A 1 86 ? -5.445 -10.948 12.627 1.00 91.56 86 PHE A C 1
ATOM 700 O O . PHE A 1 86 ? -6.262 -10.091 12.299 1.00 91.56 86 PHE A O 1
ATOM 707 N N . TYR A 1 87 ? -5.241 -11.295 13.898 1.00 92.44 87 TYR A N 1
ATOM 708 C CA . TYR A 1 87 ? -5.882 -10.613 15.021 1.00 92.44 87 TYR A CA 1
ATOM 709 C C . TYR A 1 87 ? -4.970 -9.511 15.555 1.00 92.44 87 TYR A C 1
ATOM 711 O O . TYR A 1 87 ? -3.801 -9.770 15.842 1.00 92.44 87 TYR A O 1
ATOM 719 N N . PHE A 1 88 ? -5.522 -8.314 15.729 1.00 86.31 88 PHE A N 1
ATOM 720 C CA . PHE A 1 88 ? -4.826 -7.174 16.312 1.00 86.31 88 PHE A CA 1
ATOM 721 C C . PHE A 1 88 ? -5.658 -6.519 17.397 1.00 86.31 88 PHE A C 1
ATOM 723 O O . PHE A 1 88 ? -6.842 -6.272 17.204 1.00 86.31 88 PHE A O 1
ATOM 730 N N . GLU A 1 89 ? -4.999 -6.189 18.500 1.00 88.44 89 GLU A N 1
ATOM 731 C CA . GLU A 1 89 ? -5.538 -5.432 19.624 1.00 88.44 89 GLU A CA 1
ATOM 732 C C . GLU A 1 89 ? -4.469 -4.419 20.037 1.00 88.44 89 GLU A C 1
ATOM 734 O O . GLU A 1 89 ? -3.312 -4.786 20.265 1.00 88.44 89 GLU A O 1
ATOM 739 N N . ASN A 1 90 ? -4.824 -3.138 20.050 1.00 80.94 90 ASN A N 1
ATOM 740 C CA . ASN A 1 90 ? -3.919 -2.043 20.398 1.00 80.94 90 ASN A CA 1
ATOM 741 C C . ASN A 1 90 ? -4.696 -0.911 21.095 1.00 80.94 90 ASN A C 1
ATOM 743 O O . ASN A 1 90 ? -5.886 -1.047 21.365 1.00 80.94 90 ASN A O 1
ATOM 747 N N . GLU A 1 91 ? -4.029 0.203 21.413 1.00 80.44 91 GLU A N 1
ATOM 748 C CA . GLU A 1 91 ? -4.676 1.332 22.104 1.00 80.44 91 GLU A CA 1
ATOM 749 C C . GLU A 1 91 ? -5.847 1.941 21.307 1.00 80.44 91 GLU A C 1
ATOM 751 O O . GLU A 1 91 ? -6.786 2.462 21.906 1.00 80.44 91 GLU A O 1
ATOM 756 N N . GLU A 1 92 ? -5.818 1.847 19.974 1.00 74.00 92 GLU A N 1
ATOM 757 C CA . GLU A 1 92 ? -6.858 2.371 19.077 1.00 74.00 92 GLU A CA 1
ATOM 758 C C . GLU A 1 92 ? -7.998 1.377 18.835 1.00 74.00 92 GLU A C 1
ATOM 760 O O . GLU A 1 92 ? -9.142 1.778 18.632 1.00 74.00 92 GLU A O 1
ATOM 765 N N . ILE A 1 93 ? -7.698 0.079 18.896 1.00 78.69 93 ILE A N 1
ATOM 766 C CA . ILE A 1 93 ? -8.632 -1.035 18.743 1.00 78.69 93 ILE A CA 1
ATOM 767 C C . ILE A 1 93 ? -8.546 -1.918 20.004 1.00 78.69 93 ILE A C 1
ATOM 769 O O . ILE A 1 93 ? -8.021 -3.037 19.946 1.00 78.69 93 ILE A O 1
ATOM 773 N N . PRO A 1 94 ? -9.036 -1.440 21.163 1.00 82.50 94 PRO A N 1
ATOM 774 C CA . PRO A 1 94 ? -8.926 -2.170 22.425 1.00 82.50 94 PRO A CA 1
ATOM 775 C C . PRO A 1 94 ? -9.835 -3.403 22.481 1.00 82.50 94 PRO A C 1
ATOM 777 O O . PRO A 1 94 ? -9.553 -4.344 23.210 1.00 82.50 94 PRO A O 1
ATOM 780 N N . GLU A 1 95 ? -10.927 -3.428 21.714 1.00 86.12 95 GLU A N 1
ATOM 781 C CA . GLU A 1 95 ? -11.779 -4.613 21.561 1.00 86.12 95 GLU A CA 1
ATOM 782 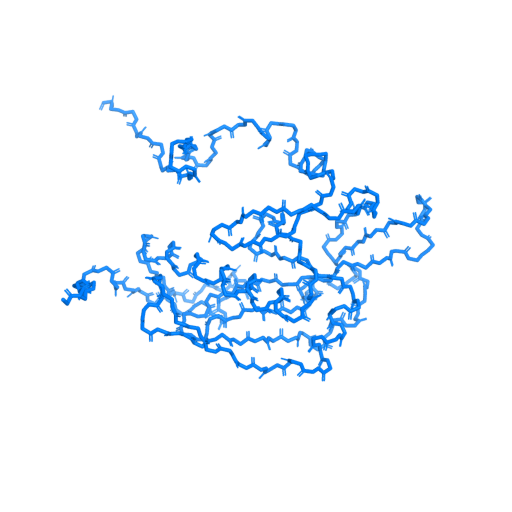C C . GLU A 1 95 ? -11.158 -5.727 20.701 1.00 86.12 95 GLU A C 1
ATOM 784 O O . GLU A 1 95 ? -11.692 -6.837 20.662 1.00 86.12 95 GLU A O 1
ATOM 789 N N . GLY A 1 96 ? -10.056 -5.427 20.012 1.00 87.31 96 GLY A N 1
ATOM 790 C CA . GLY A 1 96 ? -9.423 -6.304 19.041 1.00 87.31 96 GLY A CA 1
ATOM 791 C C . GLY A 1 96 ? -10.238 -6.520 17.759 1.00 87.31 96 GLY A C 1
ATOM 792 O O . GLY A 1 96 ? -11.471 -6.481 17.742 1.00 87.31 96 GLY A O 1
ATOM 793 N N . ARG A 1 97 ? -9.549 -6.750 16.637 1.00 90.38 97 ARG A N 1
ATOM 794 C CA . ARG A 1 97 ? -10.162 -6.987 15.319 1.00 90.38 97 ARG A CA 1
ATOM 795 C C . ARG A 1 97 ? -9.430 -8.050 14.522 1.00 90.38 97 ARG A C 1
ATOM 797 O O . ARG A 1 97 ? -8.230 -8.255 14.677 1.00 90.38 97 ARG A O 1
ATOM 804 N N . LEU A 1 98 ? -10.185 -8.711 13.649 1.00 92.69 98 LEU A N 1
ATOM 805 C CA . LEU A 1 98 ? -9.672 -9.661 12.669 1.00 92.69 98 LEU A CA 1
ATOM 806 C C . LEU A 1 98 ? -9.564 -8.989 11.306 1.00 92.69 98 LEU A C 1
ATOM 808 O O . LEU A 1 98 ? -10.551 -8.461 10.788 1.00 92.69 98 LEU A O 1
ATOM 812 N N . PHE A 1 99 ? -8.386 -9.097 10.712 1.00 92.69 99 PHE A N 1
ATOM 813 C CA . PHE A 1 99 ? -8.082 -8.616 9.376 1.00 92.69 99 PHE A CA 1
ATOM 814 C C . PHE A 1 99 ? -7.817 -9.797 8.447 1.00 92.69 99 PHE A C 1
ATOM 816 O O . PHE A 1 99 ? -7.183 -10.769 8.854 1.00 92.69 99 PHE A O 1
ATOM 823 N N . LEU A 1 100 ? -8.315 -9.732 7.219 1.00 95.56 100 LEU A N 1
ATOM 824 C CA . LEU A 1 100 ? -8.142 -10.742 6.179 1.00 95.56 100 LEU A CA 1
ATOM 825 C C . LEU A 1 100 ? -7.197 -10.204 5.105 1.00 95.56 100 LEU A C 1
ATOM 827 O O . LEU A 1 100 ? -7.431 -9.118 4.577 1.00 95.56 100 LEU A O 1
ATOM 831 N N . LEU A 1 101 ? -6.180 -10.988 4.746 1.00 96.19 101 LEU A N 1
ATOM 832 C CA . LEU A 1 101 ? -5.419 -10.770 3.519 1.00 96.19 101 LEU A CA 1
ATOM 833 C C . LEU A 1 101 ? -6.034 -11.589 2.381 1.00 96.19 101 LEU A C 1
ATOM 835 O O . LEU A 1 101 ? -5.959 -12.819 2.389 1.00 96.19 101 LEU A O 1
ATOM 839 N N . GLU A 1 102 ? -6.608 -10.915 1.390 1.00 96.75 102 GLU A N 1
ATOM 840 C CA . GLU A 1 102 ? -7.162 -11.532 0.180 1.00 96.75 102 GLU A CA 1
ATOM 841 C C . GLU A 1 102 ? -6.281 -11.188 -1.026 1.00 96.75 102 GLU A C 1
ATOM 843 O O . GLU A 1 102 ? -6.010 -10.018 -1.279 1.00 96.75 102 GLU A O 1
ATOM 848 N N . ILE A 1 103 ? -5.841 -12.193 -1.788 1.00 97.31 103 ILE A N 1
ATOM 849 C CA . ILE A 1 103 ? -5.113 -11.997 -3.048 1.00 97.31 103 ILE A CA 1
ATOM 850 C C . ILE A 1 103 ? -6.066 -12.227 -4.220 1.00 97.31 103 ILE A C 1
ATOM 852 O O . ILE A 1 103 ? -6.684 -13.292 -4.325 1.00 97.31 103 ILE A O 1
ATOM 856 N N . ASN A 1 104 ? -6.144 -11.257 -5.133 1.00 95.44 104 ASN A N 1
ATOM 857 C CA . ASN A 1 104 ? -6.950 -11.358 -6.345 1.00 95.44 104 ASN A CA 1
ATOM 858 C C . ASN A 1 104 ? -6.429 -12.521 -7.217 1.00 95.44 104 ASN A C 1
ATOM 860 O O . ASN A 1 104 ? -5.257 -12.516 -7.586 1.00 95.44 104 ASN A O 1
ATOM 864 N N . PRO A 1 105 ? -7.257 -13.501 -7.627 1.00 93.62 105 PRO A N 1
ATOM 865 C CA . PRO A 1 105 ? -6.827 -14.608 -8.490 1.00 93.62 105 PRO A CA 1
ATOM 866 C C . PRO A 1 105 ? -6.162 -14.184 -9.812 1.00 93.62 105 PRO A C 1
ATOM 868 O O . PRO A 1 105 ? -5.362 -14.939 -10.370 1.00 93.62 105 PRO A O 1
ATOM 871 N N . HIS A 1 106 ? -6.463 -12.979 -10.302 1.00 94.56 106 HIS A N 1
ATOM 872 C CA . HIS A 1 106 ? -5.932 -12.403 -11.535 1.00 94.56 106 HIS A CA 1
ATOM 873 C C . HIS A 1 106 ? -4.693 -11.510 -11.325 1.00 94.56 106 HIS A C 1
ATOM 875 O O . HIS A 1 106 ? -4.245 -10.858 -12.272 1.00 94.56 106 HIS A O 1
ATOM 881 N N . PHE A 1 107 ? -4.072 -11.521 -10.135 1.00 95.00 107 PHE A N 1
ATOM 882 C CA . PHE A 1 107 ? -2.870 -10.723 -9.833 1.00 95.00 107 PHE A CA 1
ATOM 883 C C . PHE A 1 107 ? -1.678 -11.000 -10.774 1.00 95.00 107 PHE A C 1
ATOM 885 O O . PHE A 1 107 ? -0.809 -10.151 -10.976 1.00 95.00 107 PHE A O 1
ATOM 892 N N . LYS A 1 108 ? -1.637 -12.204 -11.368 1.00 94.50 108 LYS A N 1
ATOM 893 C CA . LYS A 1 108 ? -0.592 -12.639 -12.313 1.00 94.50 108 LYS A CA 1
ATOM 894 C C . LYS A 1 108 ? -0.701 -11.994 -13.690 1.00 94.50 108 LYS A C 1
ATOM 896 O O . LYS A 1 108 ? 0.273 -12.019 -14.437 1.00 94.50 108 LYS A O 1
ATOM 901 N N . HIS A 1 109 ? -1.878 -11.490 -14.053 1.00 93.69 109 HIS A N 1
ATOM 902 C CA . HIS A 1 109 ? -2.020 -10.666 -15.248 1.00 93.69 109 HIS A CA 1
ATOM 903 C C . HIS A 1 109 ? -1.254 -9.373 -14.999 1.00 93.69 109 HIS A C 1
ATOM 905 O O . HIS A 1 109 ? -1.479 -8.764 -13.963 1.00 93.69 109 HIS A O 1
ATOM 911 N N . ARG A 1 110 ? -0.312 -8.999 -15.865 1.00 92.19 110 ARG A N 1
ATOM 912 C CA . ARG A 1 110 ? 0.573 -7.838 -15.640 1.00 92.19 110 ARG A CA 1
ATOM 913 C C . ARG A 1 110 ? 0.148 -6.612 -16.444 1.00 92.19 110 ARG A C 1
ATOM 915 O O . ARG A 1 110 ? 0.503 -5.507 -16.065 1.00 92.19 110 ARG A O 1
ATOM 922 N N . GLU A 1 111 ? -0.572 -6.826 -17.540 1.00 88.62 111 GLU A N 1
ATOM 923 C CA . GLU A 1 111 ? -0.907 -5.788 -18.513 1.00 88.62 111 GLU A CA 1
ATOM 924 C C . GLU A 1 111 ? -2.016 -4.854 -18.002 1.00 88.62 111 GLU A C 1
ATOM 926 O O . GLU A 1 111 ? -2.822 -5.224 -17.146 1.00 88.62 111 GLU A O 1
ATOM 931 N N . THR A 1 112 ? -2.072 -3.644 -18.563 1.00 87.56 112 THR A N 1
ATOM 932 C CA . THR A 1 112 ? -3.054 -2.591 -18.234 1.00 87.56 112 THR A CA 1
ATOM 933 C C . THR A 1 112 ? -4.312 -2.641 -19.116 1.00 87.56 112 THR A C 1
ATOM 935 O O . THR A 1 112 ? -5.125 -1.715 -19.127 1.00 87.56 112 THR A O 1
ATOM 938 N N . ASP A 1 113 ? -4.483 -3.716 -19.890 1.00 89.69 113 ASP A N 1
ATOM 939 C CA . ASP A 1 113 ? -5.586 -3.904 -20.841 1.00 89.69 113 ASP A CA 1
ATOM 940 C C . ASP A 1 113 ? -6.905 -4.351 -20.181 1.00 89.69 113 ASP A C 1
ATOM 942 O O . ASP A 1 113 ? -7.966 -4.254 -20.803 1.00 89.69 113 ASP A O 1
ATOM 946 N N . ASP A 1 114 ? -6.864 -4.765 -18.912 1.00 87.31 114 ASP A N 1
ATOM 947 C CA . ASP A 1 114 ? -8.033 -5.114 -18.107 1.00 87.31 114 ASP A CA 1
ATOM 948 C C . ASP A 1 114 ? -8.307 -4.063 -17.021 1.00 87.31 114 ASP A C 1
ATOM 950 O O . ASP A 1 114 ? -7.781 -4.109 -15.908 1.00 87.31 114 ASP A O 1
ATOM 954 N N . ARG A 1 115 ? -9.210 -3.130 -17.338 1.00 84.75 115 ARG A N 1
ATOM 955 C CA . ARG A 1 115 ? -9.624 -2.050 -16.429 1.00 84.75 115 ARG A CA 1
ATOM 956 C C . ARG A 1 115 ? -10.412 -2.519 -15.204 1.00 84.75 115 ARG A C 1
ATOM 958 O O . ARG A 1 115 ? -10.653 -1.711 -14.315 1.00 84.75 115 ARG A O 1
ATOM 965 N N . GLN A 1 116 ? -10.853 -3.777 -15.160 1.00 85.62 116 GLN A N 1
ATOM 966 C CA . GLN A 1 116 ? -11.539 -4.343 -13.994 1.00 85.62 116 GLN A CA 1
ATOM 967 C C . GLN A 1 116 ? -10.569 -5.047 -13.035 1.00 85.62 116 GLN A C 1
ATOM 969 O O . GLN A 1 116 ? -10.960 -5.394 -11.923 1.00 85.62 116 GLN A O 1
ATOM 974 N N . ASN A 1 117 ? -9.309 -5.236 -13.435 1.00 86.50 117 ASN A N 1
ATOM 975 C CA . ASN A 1 117 ? -8.303 -5.987 -12.689 1.00 86.50 117 ASN A CA 1
ATOM 976 C C . ASN A 1 117 ? -7.114 -5.108 -12.272 1.00 86.50 117 ASN A C 1
ATOM 978 O O . ASN A 1 117 ? -5.965 -5.503 -12.443 1.00 86.50 117 ASN A O 1
ATOM 982 N N . VAL A 1 118 ? -7.380 -3.917 -11.735 1.00 88.69 118 VAL A N 1
ATOM 983 C CA . VAL A 1 118 ? -6.323 -2.975 -11.317 1.00 88.69 118 VAL A CA 1
ATOM 984 C C . VAL A 1 118 ? -5.701 -3.374 -9.970 1.00 88.69 118 VAL A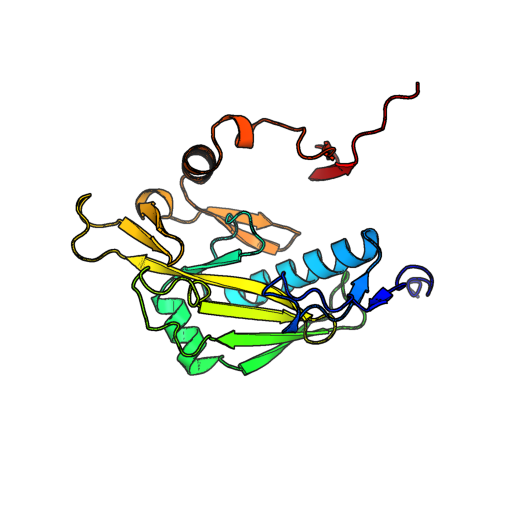 C 1
ATOM 986 O O . VAL A 1 118 ? -4.495 -3.238 -9.784 1.00 88.69 118 VAL A O 1
ATOM 989 N N . ILE A 1 119 ? -6.501 -3.939 -9.062 1.00 91.56 119 ILE A N 1
ATOM 990 C CA . ILE A 1 119 ? -6.095 -4.266 -7.687 1.00 91.56 119 ILE A CA 1
ATOM 991 C C . ILE A 1 119 ? -5.609 -5.713 -7.580 1.00 91.56 119 ILE A C 1
ATOM 993 O O . ILE A 1 119 ? -6.286 -6.643 -8.027 1.00 91.56 119 ILE A O 1
ATOM 997 N N . ASP A 1 120 ? -4.448 -5.921 -6.959 1.00 94.88 120 ASP A N 1
ATOM 998 C CA . ASP A 1 120 ? -3.801 -7.234 -6.861 1.00 94.88 120 ASP A CA 1
ATOM 999 C C . ASP A 1 120 ? -4.106 -7.963 -5.543 1.00 94.88 120 ASP A C 1
ATOM 1001 O O . ASP A 1 120 ? -4.153 -9.196 -5.514 1.00 94.88 120 ASP A O 1
ATOM 1005 N N . ALA A 1 121 ? -4.343 -7.229 -4.458 1.00 95.19 121 ALA A N 1
ATOM 1006 C CA . ALA A 1 121 ? -4.717 -7.780 -3.161 1.00 95.19 121 ALA A CA 1
ATOM 1007 C C . ALA A 1 121 ? -5.439 -6.749 -2.287 1.00 95.19 121 ALA A C 1
ATOM 1009 O O . ALA A 1 121 ? -5.465 -5.566 -2.607 1.00 95.19 121 ALA A O 1
ATOM 1010 N N . ARG A 1 122 ? -6.019 -7.205 -1.173 1.00 94.31 122 ARG A N 1
ATOM 1011 C CA . ARG A 1 122 ? -6.695 -6.363 -0.181 1.00 94.31 122 ARG A CA 1
ATOM 1012 C C . ARG A 1 122 ? -6.357 -6.784 1.238 1.00 94.31 122 ARG A C 1
ATOM 1014 O O . ARG A 1 122 ? -6.328 -7.977 1.547 1.00 94.31 122 ARG A O 1
ATOM 1021 N N . TRP A 1 123 ? -6.173 -5.798 2.110 1.00 93.69 123 TRP A N 1
ATOM 1022 C CA . TRP A 1 123 ? -6.147 -5.982 3.559 1.00 93.69 123 TRP A CA 1
ATOM 1023 C C . TRP A 1 123 ? -7.458 -5.484 4.157 1.00 93.69 123 TRP A C 1
ATOM 1025 O O . TRP A 1 123 ? -7.729 -4.289 4.125 1.00 93.69 123 TRP A O 1
ATOM 1035 N N . ILE A 1 124 ? -8.286 -6.393 4.667 1.00 90.56 124 ILE A N 1
ATOM 1036 C CA . ILE A 1 124 ? -9.699 -6.125 4.961 1.00 90.56 124 ILE A CA 1
ATOM 1037 C C . ILE A 1 124 ? -9.960 -6.273 6.459 1.00 90.56 124 ILE A C 1
ATOM 1039 O O . ILE A 1 124 ? -9.785 -7.361 7.002 1.00 90.56 1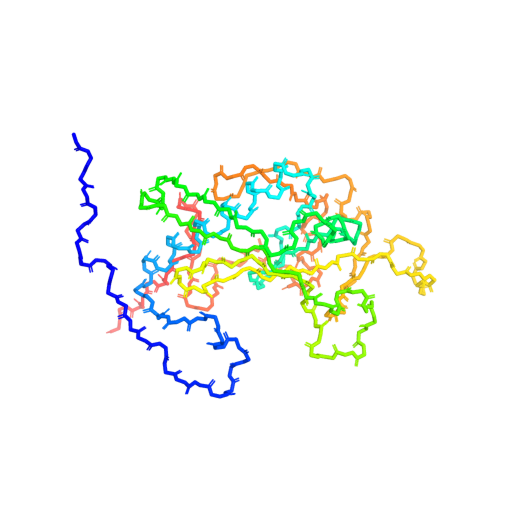24 ILE A O 1
ATOM 1043 N N . ASP A 1 125 ? -10.465 -5.236 7.125 1.00 89.88 125 ASP A N 1
ATOM 1044 C CA . ASP A 1 125 ? -11.082 -5.380 8.447 1.00 89.88 125 ASP A CA 1
ATOM 1045 C C . ASP A 1 125 ? -12.394 -6.159 8.301 1.00 89.88 125 ASP A C 1
ATOM 1047 O O . ASP A 1 125 ? -13.382 -5.660 7.770 1.00 89.88 125 ASP A O 1
ATOM 1051 N N . THR A 1 126 ? -12.441 -7.387 8.808 1.00 89.50 126 THR A N 1
ATOM 1052 C CA . THR A 1 126 ? -13.605 -8.275 8.637 1.00 89.50 126 THR A CA 1
ATOM 1053 C C . THR A 1 126 ? -14.867 -7.792 9.361 1.00 89.50 126 THR A C 1
ATOM 1055 O O . THR A 1 126 ? -15.975 -8.236 9.040 1.00 89.50 126 THR A O 1
ATOM 1058 N N . SER A 1 127 ? -14.720 -6.891 10.337 1.00 85.75 127 SER A N 1
ATOM 1059 C CA . SER A 1 127 ? -15.821 -6.401 11.167 1.00 85.75 127 SER A CA 1
ATOM 1060 C C . SER A 1 127 ? -16.559 -5.218 10.535 1.00 85.75 127 SER A C 1
ATOM 1062 O O . SER A 1 127 ? -17.794 -5.200 10.523 1.00 85.75 127 SER A O 1
ATOM 1064 N N . SER A 1 128 ? -15.816 -4.254 9.987 1.00 81.00 128 SER A N 1
ATOM 1065 C CA . SER A 1 128 ? -16.354 -3.066 9.310 1.00 81.00 128 SER A CA 1
ATOM 1066 C C . SER A 1 128 ? -16.469 -3.254 7.796 1.00 81.00 128 SER A C 1
ATOM 1068 O O . SER A 1 128 ? -17.374 -2.701 7.168 1.00 81.00 128 SER A O 1
ATOM 1070 N N . GLY A 1 129 ? -15.564 -4.061 7.240 1.00 82.62 129 GLY A N 1
ATOM 1071 C CA . GLY A 1 129 ? -15.309 -4.218 5.818 1.00 82.62 129 GLY A CA 1
ATOM 1072 C C . GLY A 1 129 ? -14.598 -3.029 5.172 1.00 82.62 129 GLY A C 1
ATOM 1073 O O . GLY A 1 129 ? -14.579 -2.933 3.950 1.00 82.62 129 GLY A O 1
ATOM 1074 N N . LEU A 1 130 ? -13.997 -2.144 5.974 1.00 83.56 130 LEU A N 1
ATOM 1075 C CA . LEU A 1 130 ? -12.970 -1.227 5.485 1.00 83.56 130 LEU A CA 1
ATOM 1076 C C . LEU A 1 130 ? -11.761 -2.027 4.995 1.00 83.56 130 LEU A C 1
ATOM 1078 O O . LEU A 1 130 ? -11.431 -3.071 5.566 1.00 83.56 130 LEU A O 1
ATOM 1082 N N . TYR A 1 131 ? -11.094 -1.535 3.957 1.00 88.06 131 TYR A N 1
ATOM 1083 C CA . TYR A 1 131 ? -9.933 -2.202 3.389 1.00 88.06 131 TYR A CA 1
ATOM 1084 C C . TYR A 1 131 ? -8.889 -1.222 2.861 1.00 88.06 131 TYR A C 1
ATOM 1086 O O . TYR A 1 131 ? -9.177 -0.046 2.657 1.00 88.06 131 TYR A O 1
ATOM 1094 N N . ILE A 1 132 ? -7.679 -1.746 2.686 1.00 87.50 132 ILE A N 1
ATOM 1095 C CA . ILE A 1 132 ? -6.562 -1.130 1.968 1.00 87.50 132 ILE A CA 1
ATOM 1096 C C . ILE A 1 132 ? -6.354 -1.949 0.698 1.00 87.50 132 ILE A C 1
ATOM 1098 O O . ILE A 1 132 ? -6.187 -3.175 0.788 1.00 87.50 132 ILE A O 1
ATOM 1102 N N . ASP A 1 133 ? -6.385 -1.292 -0.457 1.00 90.19 133 ASP A N 1
ATOM 1103 C CA . ASP A 1 133 ? -6.072 -1.926 -1.733 1.00 90.19 133 ASP A CA 1
ATOM 1104 C C . ASP A 1 133 ? -4.556 -2.035 -1.901 1.00 90.19 133 ASP A C 1
ATOM 1106 O O . ASP A 1 133 ? -3.778 -1.206 -1.442 1.00 90.19 133 ASP A O 1
ATOM 1110 N N . ILE A 1 134 ? -4.104 -3.135 -2.490 1.00 91.31 134 ILE A N 1
ATOM 1111 C CA . ILE A 1 134 ? -2.685 -3.430 -2.643 1.00 91.31 134 ILE A CA 1
ATOM 1112 C C . ILE A 1 134 ? -2.416 -3.708 -4.113 1.00 91.31 134 ILE A C 1
ATOM 1114 O O . ILE A 1 134 ? -2.985 -4.638 -4.696 1.00 91.31 134 ILE A O 1
ATOM 1118 N N . THR A 1 135 ? -1.506 -2.944 -4.704 1.00 91.50 135 THR A N 1
ATOM 1119 C CA . THR A 1 135 ? -1.041 -3.143 -6.080 1.00 91.50 135 THR A CA 1
ATOM 1120 C C . THR A 1 135 ? 0.408 -3.622 -6.080 1.00 91.50 135 THR A C 1
ATOM 1122 O O . THR A 1 135 ? 1.196 -3.344 -5.174 1.00 91.50 135 THR A O 1
ATOM 1125 N N . ALA A 1 136 ? 0.781 -4.418 -7.079 1.00 92.62 136 ALA A N 1
ATOM 1126 C CA . ALA A 1 136 ? 2.172 -4.800 -7.263 1.00 92.62 136 ALA A CA 1
ATOM 1127 C C . ALA A 1 136 ? 2.897 -3.813 -8.189 1.00 92.62 136 ALA A C 1
ATOM 1129 O O . ALA A 1 136 ? 2.500 -3.608 -9.337 1.00 92.62 136 ALA A O 1
ATOM 1130 N N . ALA A 1 137 ? 4.021 -3.291 -7.708 1.00 92.12 137 ALA A N 1
ATOM 1131 C CA . ALA A 1 137 ? 5.011 -2.571 -8.490 1.00 92.12 137 ALA A CA 1
ATOM 1132 C C . ALA A 1 137 ? 5.884 -3.566 -9.267 1.00 92.12 137 ALA A C 1
ATOM 1134 O O . ALA A 1 137 ? 6.530 -4.447 -8.682 1.00 92.12 137 ALA A O 1
ATOM 1135 N N . ARG A 1 138 ? 5.902 -3.443 -10.596 1.00 92.75 138 ARG A N 1
ATOM 1136 C CA . ARG A 1 138 ? 6.504 -4.423 -11.513 1.00 92.75 138 ARG A CA 1
ATOM 1137 C C . ARG A 1 138 ? 7.530 -3.754 -12.403 1.00 92.75 138 ARG A C 1
ATOM 1139 O O . ARG A 1 138 ? 7.265 -2.683 -12.926 1.00 92.75 138 ARG A O 1
ATOM 1146 N N . TYR A 1 139 ? 8.662 -4.403 -12.662 1.00 94.50 139 TYR A N 1
ATOM 1147 C CA . TYR A 1 139 ? 9.584 -3.900 -13.681 1.00 94.50 139 TYR A CA 1
ATOM 1148 C C . TYR A 1 139 ? 8.979 -4.050 -15.084 1.00 94.50 139 TYR A C 1
ATOM 1150 O O . TYR A 1 139 ? 8.572 -5.148 -15.495 1.00 94.50 139 TYR A O 1
ATOM 1158 N N . ALA A 1 140 ? 8.963 -2.947 -15.829 1.00 93.12 140 ALA A N 1
ATOM 1159 C CA . ALA A 1 140 ? 8.598 -2.912 -17.234 1.00 93.12 140 ALA A CA 1
ATOM 1160 C C . ALA A 1 140 ? 9.719 -3.540 -18.074 1.00 93.12 140 ALA A C 1
ATOM 1162 O O . ALA A 1 140 ? 10.854 -3.057 -18.113 1.00 93.12 140 ALA A O 1
ATOM 1163 N N . ILE A 1 141 ? 9.404 -4.643 -18.753 1.00 90.75 141 ILE A N 1
ATOM 1164 C CA . ILE A 1 141 ? 10.362 -5.360 -19.599 1.00 90.75 141 ILE A CA 1
ATOM 1165 C C . ILE A 1 141 ? 10.433 -4.643 -20.950 1.00 90.75 141 ILE A C 1
ATOM 1167 O O . ILE A 1 141 ? 9.410 -4.473 -21.604 1.00 90.75 141 ILE A O 1
ATOM 1171 N N . ASN A 1 142 ? 11.638 -4.266 -21.390 1.00 89.25 142 ASN A N 1
ATOM 1172 C CA . ASN A 1 142 ? 11.877 -3.565 -22.663 1.00 89.25 142 ASN A CA 1
ATOM 1173 C C . ASN A 1 142 ? 11.130 -2.225 -22.798 1.00 89.25 142 ASN A C 1
ATOM 1175 O O . ASN A 1 142 ? 10.674 -1.872 -23.885 1.00 89.25 142 ASN A O 1
ATOM 1179 N N . HIS A 1 143 ? 11.011 -1.474 -21.702 1.00 93.81 143 HIS A N 1
ATOM 1180 C CA . HIS A 1 143 ? 10.384 -0.158 -21.725 1.00 93.81 143 HIS A CA 1
ATOM 1181 C C . HIS A 1 143 ? 11.142 0.819 -22.642 1.00 93.81 143 HIS A C 1
ATOM 1183 O O . HIS A 1 143 ? 12.374 0.824 -22.674 1.00 93.81 143 HIS A O 1
ATOM 1189 N N . GLU A 1 144 ? 10.430 1.705 -23.347 1.00 93.50 144 GLU A N 1
ATOM 1190 C CA . GLU A 1 144 ? 11.035 2.684 -24.273 1.00 93.50 144 GLU A CA 1
ATOM 1191 C C . GLU A 1 144 ? 12.041 3.629 -23.586 1.00 93.50 144 GLU A C 1
ATOM 1193 O O . GLU A 1 144 ? 13.006 4.088 -24.196 1.00 93.50 144 GLU A O 1
ATOM 1198 N N . LYS A 1 145 ? 11.851 3.869 -22.282 1.00 91.00 145 LYS A N 1
ATOM 1199 C CA . LYS A 1 145 ? 12.733 4.688 -21.432 1.00 91.00 145 LYS A CA 1
ATOM 1200 C C . LYS A 1 145 ? 13.937 3.906 -20.870 1.00 91.00 145 LYS A C 1
ATOM 1202 O O . LYS A 1 145 ? 14.665 4.451 -20.034 1.00 91.00 145 LYS A O 1
ATOM 1207 N N . GLY A 1 146 ? 14.150 2.663 -21.304 1.00 93.00 146 GLY A N 1
ATOM 1208 C CA . GLY A 1 146 ? 15.214 1.770 -20.841 1.00 93.00 146 GLY A CA 1
ATOM 1209 C C . GLY A 1 146 ? 14.856 0.968 -19.585 1.00 93.00 146 GLY A C 1
ATOM 1210 O O . GLY A 1 146 ? 13.710 0.953 -19.142 1.00 93.00 146 GLY A O 1
ATOM 1211 N N . GLU A 1 147 ? 15.858 0.295 -19.018 1.00 94.00 147 GLU A N 1
ATOM 1212 C CA . GLU A 1 147 ? 15.729 -0.505 -17.792 1.00 94.00 147 GLU A CA 1
ATOM 1213 C C . GLU A 1 147 ? 15.426 0.359 -16.548 1.00 94.00 147 GLU A C 1
ATOM 1215 O O . GLU A 1 147 ? 15.561 1.589 -16.564 1.00 94.00 147 GLU A O 1
ATOM 1220 N N . GLY A 1 148 ? 15.008 -0.297 -15.458 1.00 93.56 148 GLY A N 1
ATOM 1221 C CA . GLY A 1 148 ? 14.761 0.345 -14.159 1.00 93.56 148 GLY A CA 1
ATOM 1222 C C . GLY A 1 148 ? 13.425 1.086 -14.046 1.00 93.56 148 GLY A C 1
ATOM 12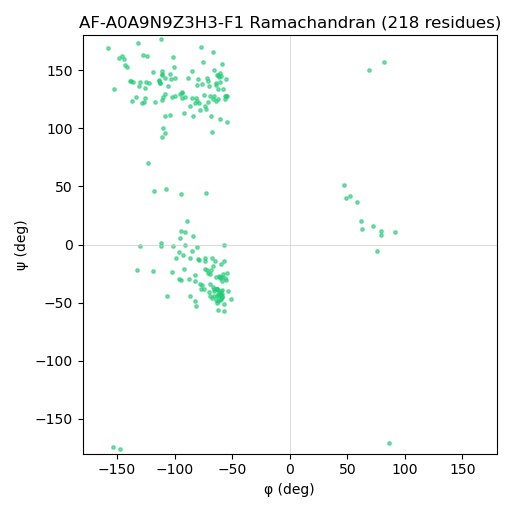23 O O . GLY A 1 148 ? 13.193 1.794 -13.071 1.00 93.56 148 GLY A O 1
ATOM 1224 N N . VAL A 1 149 ? 12.540 0.962 -15.039 1.00 94.19 149 VAL A N 1
ATOM 1225 C CA . VAL A 1 149 ? 11.174 1.497 -14.963 1.00 94.19 149 VAL A CA 1
ATOM 1226 C C . VAL A 1 149 ? 10.282 0.478 -14.268 1.00 94.19 149 VAL A C 1
ATOM 1228 O O . VAL A 1 149 ? 10.225 -0.680 -14.688 1.00 94.19 149 VAL A O 1
ATOM 1231 N N . LEU A 1 150 ? 9.594 0.916 -13.219 1.00 92.31 150 LEU A N 1
ATOM 1232 C CA . LEU A 1 150 ? 8.494 0.198 -12.603 1.00 92.31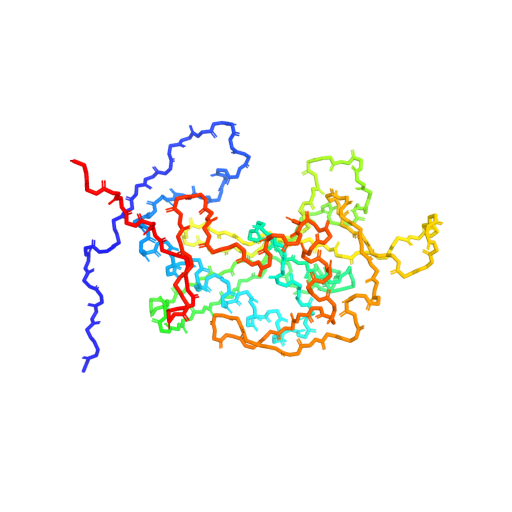 150 LEU A CA 1
ATOM 1233 C C . LEU A 1 150 ? 7.161 0.777 -13.058 1.00 92.31 150 LEU A C 1
ATOM 1235 O O . LEU A 1 150 ? 7.071 1.965 -13.368 1.00 92.31 150 LEU A O 1
ATOM 1239 N N . PHE A 1 151 ? 6.144 -0.074 -13.055 1.00 91.31 151 PHE A N 1
ATOM 1240 C CA . PHE A 1 151 ? 4.769 0.309 -13.305 1.00 91.31 151 PHE A CA 1
ATOM 1241 C C . PHE A 1 151 ? 3.793 -0.499 -12.448 1.00 91.31 151 PHE A C 1
ATOM 1243 O O . PHE A 1 151 ? 4.117 -1.598 -11.977 1.00 91.31 151 PHE A O 1
ATOM 1250 N N . ASP A 1 152 ? 2.594 0.045 -12.282 1.00 89.50 152 ASP A N 1
ATOM 1251 C CA . ASP A 1 152 ? 1.426 -0.665 -11.768 1.00 89.50 152 ASP A CA 1
ATOM 1252 C C . ASP A 1 152 ? 0.354 -0.834 -12.858 1.00 89.50 152 ASP A C 1
ATOM 1254 O O . ASP A 1 152 ? 0.481 -0.362 -13.990 1.00 89.50 152 ASP A O 1
ATOM 1258 N N . LYS A 1 153 ? -0.737 -1.524 -12.521 1.00 89.25 153 LYS A N 1
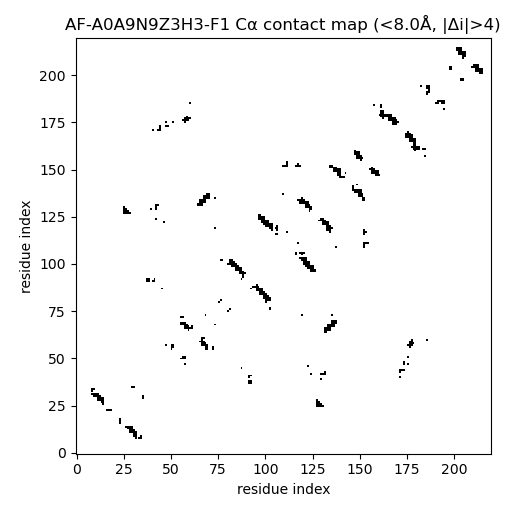ATOM 1259 C CA . LYS A 1 153 ? -1.835 -1.767 -13.465 1.00 89.25 153 LYS A CA 1
ATOM 1260 C C . LYS A 1 153 ? -2.705 -0.547 -13.746 1.00 89.25 153 LYS A C 1
ATOM 1262 O O . LYS A 1 153 ? -3.491 -0.579 -14.692 1.00 89.25 153 LYS A O 1
ATOM 1267 N N . ASN A 1 154 ? -2.582 0.498 -12.936 1.00 83.94 154 ASN A N 1
ATOM 1268 C CA . ASN A 1 154 ? -3.289 1.754 -13.133 1.00 83.94 154 ASN A CA 1
ATOM 1269 C C . ASN A 1 154 ? -2.540 2.678 -14.111 1.00 83.94 154 ASN A C 1
ATOM 1271 O O . ASN A 1 154 ? -3.072 3.696 -14.547 1.00 83.94 154 ASN A O 1
ATOM 1275 N N . GLY A 1 155 ? -1.335 2.276 -14.530 1.00 82.88 155 GLY A N 1
ATOM 1276 C CA . GLY A 1 155 ? -0.529 2.973 -15.523 1.00 82.88 155 GLY A CA 1
ATOM 1277 C C . GLY A 1 155 ? 0.429 3.996 -14.923 1.00 82.88 155 GLY A C 1
ATOM 1278 O O . GLY A 1 155 ? 1.025 4.758 -15.685 1.00 82.88 155 GLY A O 1
ATOM 1279 N N . HIS A 1 156 ? 0.609 4.019 -13.599 1.00 84.94 156 HIS A N 1
ATOM 1280 C CA . HIS A 1 156 ? 1.654 4.840 -12.999 1.00 84.94 156 HIS A CA 1
ATOM 1281 C C . HIS A 1 156 ? 3.021 4.252 -13.341 1.00 84.94 156 HIS A C 1
ATOM 1283 O O . HIS A 1 156 ? 3.227 3.042 -13.254 1.00 84.94 156 HIS A O 1
ATOM 1289 N N . GLU A 1 157 ? 3.967 5.116 -13.707 1.00 89.44 157 GLU A N 1
ATOM 1290 C CA . GLU A 1 157 ? 5.345 4.743 -14.023 1.00 89.44 157 GLU A CA 1
ATOM 1291 C C . GLU A 1 157 ? 6.325 5.549 -13.177 1.00 89.44 157 GLU A C 1
ATOM 1293 O O . GLU A 1 157 ? 6.261 6.777 -13.112 1.00 89.44 157 GLU A O 1
ATOM 1298 N N . TYR A 1 158 ? 7.317 4.875 -12.610 1.00 88.88 158 TYR A N 1
ATOM 1299 C CA . TYR A 1 158 ? 8.402 5.532 -11.888 1.00 88.88 158 TYR A CA 1
ATOM 1300 C C . TYR A 1 158 ? 9.702 4.744 -12.010 1.00 88.88 158 TYR A C 1
ATOM 1302 O O . TYR A 1 158 ? 9.720 3.567 -12.359 1.00 88.88 158 TYR A O 1
ATOM 1310 N N . ARG A 1 159 ? 10.834 5.408 -11.761 1.00 91.19 159 ARG A N 1
ATOM 1311 C CA . ARG A 1 159 ? 12.144 4.750 -11.795 1.00 91.19 159 ARG A CA 1
ATOM 1312 C C . ARG A 1 159 ? 12.499 4.164 -10.439 1.00 91.19 159 ARG A C 1
ATOM 1314 O O . ARG A 1 159 ? 12.275 4.788 -9.403 1.00 91.19 159 ARG A O 1
ATOM 1321 N N . ASP A 1 160 ? 13.151 3.011 -10.463 1.00 91.88 160 ASP A N 1
ATOM 1322 C CA . ASP A 1 160 ? 13.743 2.368 -9.291 1.00 91.88 160 ASP A CA 1
ATOM 1323 C C . ASP A 1 160 ? 14.737 3.279 -8.550 1.00 91.88 160 ASP A C 1
ATOM 1325 O O . ASP A 1 160 ? 14.854 3.200 -7.332 1.00 91.88 160 ASP A O 1
ATOM 1329 N N . THR A 1 161 ? 15.393 4.204 -9.250 1.00 91.88 161 THR A N 1
ATOM 1330 C CA . THR A 1 161 ? 16.293 5.208 -8.665 1.00 91.88 161 THR A CA 1
ATOM 1331 C C . THR A 1 161 ? 15.586 6.255 -7.810 1.00 91.88 161 THR A C 1
ATOM 1333 O O . THR A 1 161 ? 16.229 6.882 -6.971 1.00 91.88 161 THR A O 1
ATOM 1336 N N . TYR A 1 162 ? 14.281 6.463 -7.999 1.00 89.12 162 TYR A N 1
ATOM 1337 C CA . TYR A 1 162 ? 13.482 7.301 -7.099 1.00 89.12 162 TYR A CA 1
ATOM 1338 C C . TYR A 1 162 ? 13.041 6.523 -5.865 1.00 89.12 162 TYR A C 1
ATOM 1340 O O . TYR A 1 162 ? 12.848 7.101 -4.794 1.00 89.12 162 TYR A O 1
ATOM 1348 N N . LEU A 1 163 ? 12.941 5.204 -6.008 1.00 87.88 163 LEU A N 1
ATOM 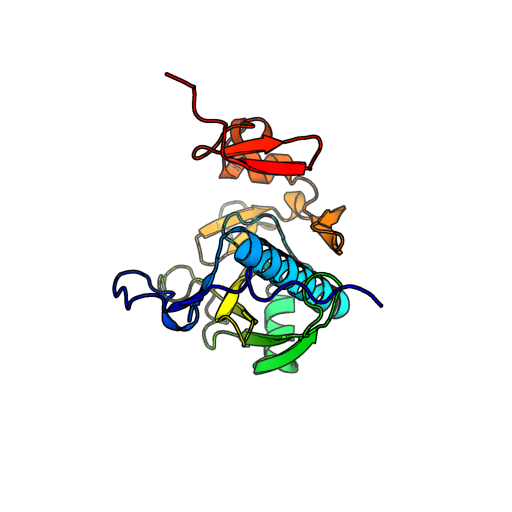1349 C CA . LEU A 1 163 ? 12.522 4.296 -4.964 1.00 87.88 163 LEU A CA 1
ATOM 1350 C C . LEU A 1 163 ? 13.663 3.942 -4.005 1.00 87.88 163 LEU A C 1
ATOM 1352 O O . LEU A 1 163 ? 13.531 4.091 -2.789 1.00 87.88 163 LEU A O 1
ATOM 1356 N N . TYR A 1 164 ? 14.786 3.484 -4.551 1.00 89.75 164 TYR A N 1
ATOM 1357 C CA . TYR A 1 164 ? 15.879 2.878 -3.805 1.00 89.75 164 TYR A CA 1
ATOM 1358 C C . TYR A 1 164 ? 17.088 3.814 -3.618 1.00 89.75 164 TYR A C 1
ATOM 1360 O O . TYR A 1 164 ? 17.435 4.566 -4.526 1.00 89.75 164 TYR A O 1
ATOM 1368 N N . PRO A 1 165 ? 17.803 3.710 -2.477 1.00 91.88 165 PRO A N 1
ATOM 1369 C CA . PRO A 1 165 ? 17.442 2.920 -1.301 1.00 91.88 165 PRO A CA 1
ATOM 1370 C C . PRO A 1 165 ? 16.263 3.551 -0.548 1.00 91.88 165 PRO A C 1
ATOM 1372 O O . PRO A 1 165 ? 16.183 4.769 -0.401 1.00 91.88 165 PRO A O 1
ATOM 1375 N N . LEU A 1 166 ? 15.382 2.704 -0.015 1.00 88.19 166 LEU A N 1
ATOM 1376 C CA . LEU A 1 166 ? 14.279 3.158 0.827 1.00 88.19 166 LEU A CA 1
ATOM 1377 C C . LEU A 1 166 ? 14.797 3.872 2.086 1.00 88.19 166 LEU A C 1
ATOM 1379 O O . LEU A 1 166 ? 15.830 3.499 2.650 1.00 88.19 166 LEU A O 1
ATOM 1383 N N . ARG A 1 167 ? 14.040 4.862 2.559 1.00 87.81 167 ARG A N 1
ATOM 1384 C CA . ARG A 1 167 ? 14.333 5.656 3.757 1.00 87.81 167 ARG A CA 1
ATOM 1385 C C . ARG A 1 167 ? 13.419 5.247 4.902 1.00 87.81 167 ARG A C 1
ATOM 1387 O O . ARG A 1 167 ? 12.222 5.081 4.700 1.00 87.81 167 ARG A O 1
ATOM 1394 N N . ASP A 1 168 ? 13.975 5.113 6.100 1.00 88.62 168 ASP A N 1
ATOM 1395 C CA . ASP A 1 168 ? 13.189 4.857 7.307 1.00 88.62 168 ASP A CA 1
ATOM 1396 C C . ASP A 1 168 ? 12.485 6.132 7.791 1.00 88.62 168 ASP A C 1
ATOM 1398 O O . ASP A 1 168 ? 13.067 7.219 7.795 1.00 88.62 168 ASP A O 1
ATOM 1402 N N . THR A 1 169 ? 11.231 5.986 8.210 1.00 87.19 169 THR A N 1
ATOM 1403 C CA . THR A 1 169 ? 10.427 7.036 8.846 1.00 87.19 169 THR A CA 1
ATOM 1404 C C . THR A 1 169 ? 9.360 6.399 9.744 1.00 87.19 169 THR A C 1
ATOM 1406 O O . THR A 1 169 ? 9.342 5.182 9.939 1.00 87.19 169 THR A O 1
ATOM 1409 N N . THR A 1 170 ? 8.465 7.204 10.301 1.00 84.94 170 THR A N 1
ATOM 1410 C CA . THR A 1 170 ? 7.274 6.754 11.027 1.00 84.94 170 THR A CA 1
ATOM 1411 C C . THR A 1 170 ? 6.019 7.324 10.385 1.00 84.94 170 THR A C 1
ATOM 1413 O O . THR A 1 170 ? 6.004 8.495 10.018 1.00 84.94 170 THR A O 1
ATOM 1416 N N . PHE A 1 171 ? 4.971 6.512 10.287 1.00 79.44 171 PHE A N 1
ATOM 1417 C CA . PHE A 1 171 ? 3.638 6.928 9.867 1.00 79.44 171 PHE A CA 1
ATOM 1418 C C . PHE A 1 171 ? 2.615 6.342 10.834 1.00 79.44 171 PHE A C 1
ATOM 1420 O O . PHE A 1 171 ? 2.662 5.149 11.131 1.00 79.44 171 PHE A O 1
ATOM 1427 N N . GLU A 1 172 ? 1.754 7.193 11.391 1.00 77.94 172 GLU A N 1
ATOM 1428 C CA . GLU A 1 172 ? 0.778 6.813 12.420 1.00 77.94 172 GLU A CA 1
ATOM 1429 C C . GLU A 1 172 ? 1.374 6.007 13.587 1.00 77.94 172 GLU A C 1
ATOM 1431 O O . GLU A 1 172 ? 0.796 5.035 14.064 1.00 77.94 172 GLU A O 1
ATOM 1436 N N . GLY A 1 173 ? 2.577 6.386 14.031 1.00 78.50 173 GLY A N 1
ATOM 1437 C CA . GLY A 1 173 ? 3.303 5.703 15.109 1.00 78.50 173 GLY A CA 1
ATOM 1438 C C . GLY A 1 173 ? 3.959 4.374 14.711 1.00 78.50 173 GLY A C 1
ATOM 1439 O O . GLY A 1 173 ? 4.728 3.815 15.494 1.00 78.50 173 GLY A O 1
ATOM 1440 N N . VAL A 1 174 ? 3.736 3.883 13.490 1.00 81.00 174 VAL A N 1
ATOM 1441 C CA . VAL A 1 174 ? 4.358 2.660 12.972 1.00 81.00 174 VAL A CA 1
ATOM 1442 C C . VAL A 1 174 ? 5.607 3.025 12.172 1.00 81.00 174 VAL A C 1
ATOM 1444 O O . VAL A 1 174 ? 5.546 3.890 11.298 1.00 81.00 174 VAL A O 1
ATOM 1447 N N . PRO A 1 175 ? 6.771 2.397 12.424 1.00 83.44 175 PRO A N 1
ATOM 1448 C CA . PRO A 1 175 ? 7.938 2.670 11.604 1.00 83.44 175 PRO A CA 1
ATOM 1449 C C . PRO A 1 175 ? 7.789 1.999 10.237 1.00 83.44 175 PRO A C 1
ATOM 1451 O O . PRO A 1 175 ? 7.529 0.794 10.149 1.00 83.44 175 PRO A O 1
ATOM 1454 N N . VAL A 1 176 ? 7.980 2.793 9.189 1.00 83.19 176 VAL A N 1
ATOM 1455 C CA . VAL A 1 176 ? 7.747 2.445 7.784 1.00 83.19 176 VAL A CA 1
ATOM 1456 C C . VAL A 1 176 ? 8.939 2.836 6.918 1.00 83.19 176 VAL A C 1
ATOM 1458 O O . VAL A 1 176 ? 9.888 3.480 7.373 1.00 83.19 176 VAL A O 1
ATOM 1461 N N . LYS A 1 177 ? 8.877 2.436 5.649 1.00 82.25 177 LYS A N 1
ATOM 1462 C CA . LYS A 1 177 ? 9.834 2.821 4.620 1.00 82.25 177 LYS A CA 1
ATOM 1463 C C . LYS A 1 177 ? 9.152 3.699 3.577 1.00 82.25 177 LYS A C 1
ATOM 1465 O O . LYS A 1 177 ? 8.007 3.450 3.231 1.00 82.25 177 LYS A O 1
ATOM 1470 N N . ILE A 1 178 ? 9.862 4.713 3.096 1.00 85.62 178 ILE A N 1
ATOM 1471 C CA . ILE A 1 178 ? 9.421 5.613 2.021 1.00 85.62 178 ILE A CA 1
ATOM 1472 C C . ILE A 1 178 ? 10.485 5.677 0.912 1.00 85.62 178 ILE A C 1
ATOM 1474 O O . ILE A 1 178 ? 11.639 5.311 1.166 1.00 85.62 178 ILE A O 1
ATOM 1478 N N . PRO A 1 179 ? 10.153 6.163 -0.296 1.00 87.62 179 PRO A N 1
ATOM 1479 C CA . PRO A 1 179 ? 11.094 6.309 -1.399 1.00 87.62 179 PRO A CA 1
ATOM 1480 C C . PRO A 1 179 ? 12.270 7.204 -1.052 1.00 87.62 179 PRO A C 1
ATOM 1482 O O . PRO A 1 179 ? 12.168 8.121 -0.228 1.00 87.62 179 PRO A O 1
ATOM 1485 N N . TYR A 1 180 ? 13.375 6.992 -1.758 1.00 89.69 180 TYR A N 1
ATOM 1486 C CA . TYR A 1 180 ? 14.523 7.885 -1.703 1.00 89.69 180 TYR A CA 1
ATOM 1487 C C . TYR A 1 180 ? 14.145 9.330 -2.087 1.00 89.69 180 TYR A C 1
ATOM 1489 O O . TYR A 1 180 ? 14.386 10.263 -1.307 1.00 89.69 180 TYR A O 1
ATOM 1497 N N . SER A 1 181 ? 13.482 9.483 -3.237 1.00 90.50 181 SER A N 1
ATOM 1498 C CA . SER A 1 181 ? 13.083 10.752 -3.869 1.00 90.50 181 SER A CA 1
ATOM 1499 C C . SER A 1 181 ? 11.571 10.997 -3.777 1.00 90.50 181 SER A C 1
ATOM 1501 O O . SER A 1 181 ? 10.907 11.321 -4.760 1.00 90.50 181 SER A O 1
ATOM 1503 N N . TYR A 1 182 ? 10.999 10.813 -2.581 1.00 87.50 182 TYR A N 1
ATOM 1504 C CA . TYR A 1 182 ? 9.549 10.913 -2.366 1.00 87.50 182 TYR A CA 1
ATOM 1505 C C . TYR A 1 182 ? 8.963 12.285 -2.741 1.00 87.50 182 TYR A C 1
ATOM 1507 O O . TYR A 1 182 ? 7.825 12.357 -3.190 1.00 87.50 182 TYR A O 1
ATOM 1515 N N . LYS A 1 183 ? 9.721 13.382 -2.591 1.00 88.62 183 LYS A N 1
ATOM 1516 C CA . LYS A 1 183 ? 9.240 14.728 -2.946 1.00 88.62 183 LYS A CA 1
ATOM 1517 C C . LYS A 1 183 ? 9.081 14.876 -4.449 1.00 88.62 183 LYS A C 1
ATOM 1519 O O . LYS A 1 183 ? 8.081 15.411 -4.904 1.00 88.62 183 LYS A O 1
ATOM 1524 N N . GLU A 1 184 ? 10.066 14.399 -5.199 1.00 89.06 184 GLU A N 1
ATOM 1525 C CA . GLU A 1 184 ? 10.065 14.428 -6.654 1.00 89.06 184 GLU A CA 1
ATOM 1526 C C . GLU A 1 184 ? 8.952 13.538 -7.215 1.00 89.06 184 GLU A C 1
ATOM 1528 O O . GLU A 1 184 ? 8.271 13.952 -8.147 1.00 89.06 184 GLU A O 1
ATOM 1533 N N . MET A 1 185 ? 8.718 12.364 -6.615 1.00 85.44 185 MET A N 1
ATOM 1534 C CA . MET A 1 185 ? 7.606 11.483 -6.993 1.00 85.44 185 MET A CA 1
ATOM 1535 C C . MET A 1 185 ? 6.244 12.143 -6.740 1.00 85.44 185 MET A C 1
ATOM 1537 O O . MET A 1 185 ? 5.430 12.226 -7.653 1.00 85.44 185 MET A O 1
ATOM 1541 N N . LEU A 1 186 ? 6.022 12.690 -5.540 1.00 84.38 186 LEU A N 1
ATOM 1542 C CA . LEU A 1 186 ? 4.771 13.379 -5.202 1.00 84.38 186 LEU A CA 1
ATOM 1543 C C . LEU A 1 186 ? 4.541 14.633 -6.058 1.00 84.38 186 LEU A C 1
ATOM 1545 O O . LEU A 1 186 ? 3.413 14.906 -6.456 1.00 84.38 186 LEU A O 1
ATOM 1549 N N . ALA A 1 187 ? 5.592 15.400 -6.357 1.00 87.56 187 ALA A N 1
ATOM 1550 C CA . ALA A 1 187 ? 5.489 16.571 -7.224 1.00 87.56 187 ALA A CA 1
ATOM 1551 C C . ALA A 1 187 ? 5.219 16.198 -8.689 1.00 87.56 187 ALA A C 1
ATOM 1553 O O . ALA A 1 187 ? 4.513 16.934 -9.374 1.00 87.56 187 ALA A O 1
ATOM 1554 N N . ALA A 1 188 ? 5.761 15.076 -9.172 1.00 83.44 188 ALA A N 1
ATOM 1555 C CA . ALA A 1 188 ? 5.490 14.587 -10.521 1.00 83.44 188 ALA A CA 1
ATOM 1556 C C . ALA A 1 188 ? 4.024 14.162 -10.691 1.00 83.44 188 ALA A C 1
ATOM 1558 O O . ALA A 1 188 ? 3.440 14.441 -11.735 1.00 83.44 188 ALA A O 1
ATOM 1559 N N . GLU A 1 189 ? 3.441 13.547 -9.661 1.00 79.12 189 GLU A N 1
ATOM 1560 C CA . GLU A 1 189 ? 2.066 13.043 -9.689 1.00 79.12 189 GLU A CA 1
ATOM 1561 C C . GLU A 1 189 ? 1.031 14.146 -9.393 1.00 79.12 189 GLU A C 1
ATOM 1563 O O . GLU A 1 189 ? 0.085 14.358 -10.149 1.00 79.12 189 GLU A O 1
ATOM 1568 N N . TYR A 1 190 ? 1.240 14.927 -8.328 1.00 81.94 190 TYR A N 1
ATOM 1569 C CA . TYR A 1 190 ? 0.237 15.868 -7.800 1.00 81.94 190 TYR A CA 1
ATOM 1570 C C . TYR A 1 190 ? 0.608 17.347 -7.979 1.00 81.94 190 TYR A C 1
ATOM 1572 O O . TYR A 1 190 ? -0.162 18.247 -7.624 1.00 81.94 190 TYR A O 1
ATOM 1580 N N . GLY A 1 191 ? 1.780 17.622 -8.550 1.00 86.31 191 GLY A N 1
ATOM 1581 C CA . GLY A 1 191 ? 2.318 18.965 -8.753 1.00 86.31 191 GLY A CA 1
ATOM 1582 C C . GLY A 1 191 ? 3.002 19.550 -7.512 1.00 86.31 191 GLY A C 1
ATOM 1583 O O . GLY A 1 191 ? 2.692 19.216 -6.371 1.00 86.31 191 GLY A O 1
ATOM 1584 N N . ASP A 1 192 ? 3.897 20.521 -7.724 1.00 88.88 192 ASP A N 1
ATOM 1585 C CA . ASP A 1 192 ? 4.707 21.141 -6.655 1.00 88.88 192 ASP A CA 1
ATOM 1586 C C . ASP A 1 192 ? 3.877 21.733 -5.503 1.00 88.88 192 ASP A C 1
ATOM 1588 O O . ASP A 1 192 ? 4.309 21.787 -4.348 1.00 88.88 192 ASP A O 1
ATOM 1592 N N . LYS A 1 193 ? 2.658 22.195 -5.806 1.00 87.25 193 LYS A N 1
ATOM 1593 C CA . LYS A 1 193 ? 1.756 22.771 -4.804 1.00 87.25 193 LYS A CA 1
ATOM 1594 C C . LYS A 1 193 ? 1.232 21.726 -3.823 1.00 87.25 193 LYS A C 1
ATOM 1596 O O . LYS A 1 193 ? 0.942 22.103 -2.693 1.00 87.25 193 LYS A O 1
ATOM 1601 N N . ALA A 1 194 ? 1.160 20.448 -4.197 1.00 82.69 194 ALA A N 1
ATOM 1602 C CA . ALA A 1 194 ? 0.748 19.383 -3.284 1.00 82.69 194 ALA A CA 1
ATOM 1603 C C . ALA A 1 194 ? 1.696 19.253 -2.080 1.00 82.69 194 ALA A C 1
ATOM 1605 O O . ALA A 1 194 ? 1.268 18.898 -0.990 1.00 82.69 194 ALA A O 1
ATOM 1606 N N . LEU A 1 195 ? 2.969 19.635 -2.241 1.00 83.75 195 LEU A N 1
ATOM 1607 C CA . LEU A 1 195 ? 3.966 19.588 -1.168 1.00 83.75 195 LEU A CA 1
ATOM 1608 C C . LEU A 1 195 ? 3.867 20.744 -0.163 1.00 83.75 195 LEU A C 1
ATOM 1610 O O . LEU A 1 195 ? 4.548 20.727 0.860 1.00 83.75 195 LEU A O 1
ATOM 1614 N N . THR A 1 196 ? 3.111 21.796 -0.483 1.00 87.75 196 THR A N 1
ATOM 1615 C CA . THR A 1 196 ? 3.136 23.058 0.278 1.00 87.75 196 THR A CA 1
ATOM 1616 C C . THR A 1 196 ? 1.758 23.598 0.623 1.00 87.75 196 THR A C 1
ATOM 1618 O O . THR A 1 196 ? 1.634 24.392 1.557 1.00 87.75 196 THR A O 1
ATOM 1621 N N . ASN A 1 197 ? 0.722 23.204 -0.115 1.00 86.44 197 ASN A N 1
ATOM 1622 C CA . ASN A 1 197 ? -0.621 23.695 0.107 1.00 86.44 197 ASN A CA 1
ATOM 1623 C C . ASN A 1 197 ? -1.205 23.073 1.377 1.00 86.44 197 ASN A C 1
ATOM 1625 O O . ASN A 1 197 ? -1.375 21.863 1.469 1.00 86.44 197 ASN A O 1
ATOM 1629 N N . LYS A 1 198 ? -1.540 23.928 2.341 1.00 87.12 198 LYS A N 1
ATOM 1630 C CA . LYS A 1 198 ? -2.148 23.533 3.615 1.00 87.12 198 LYS A CA 1
ATOM 1631 C C . LYS A 1 198 ? -3.667 23.630 3.596 1.00 87.12 198 LYS A C 1
ATOM 1633 O O . LYS A 1 198 ? -4.269 23.475 4.646 1.00 87.12 198 LYS A O 1
ATOM 1638 N N . PHE A 1 199 ? -4.282 23.928 2.451 1.00 86.44 199 PHE A N 1
ATOM 1639 C CA . PHE A 1 199 ? -5.733 23.994 2.304 1.00 86.44 199 PHE A CA 1
ATOM 1640 C C . PHE A 1 199 ? -6.203 23.140 1.126 1.00 86.44 199 PHE A C 1
ATOM 1642 O O . PHE A 1 199 ? -5.799 23.368 -0.018 1.00 86.44 199 PHE A O 1
ATOM 1649 N N . PHE A 1 200 ? -7.073 22.172 1.393 1.00 81.62 200 PHE A N 1
ATOM 1650 C CA . PHE A 1 200 ? -7.612 21.271 0.380 1.00 81.62 200 PHE A CA 1
ATOM 1651 C C . PHE A 1 200 ? -8.994 20.768 0.795 1.00 81.62 200 PHE A C 1
ATOM 1653 O O . PHE A 1 200 ? -9.174 20.355 1.934 1.00 81.62 200 PHE A O 1
ATOM 1660 N N . ASN A 1 201 ? -9.962 20.793 -0.128 1.00 80.44 201 ASN A N 1
ATOM 1661 C CA . ASN A 1 201 ? -11.311 20.246 0.067 1.00 80.44 201 ASN A CA 1
ATOM 1662 C C . ASN A 1 201 ? -11.973 20.665 1.401 1.00 80.44 201 ASN A C 1
ATOM 1664 O O . ASN A 1 201 ? -12.379 19.812 2.183 1.00 80.44 201 ASN A O 1
ATOM 1668 N N . ASP A 1 202 ? -12.003 21.969 1.698 1.00 84.06 202 ASP A N 1
ATOM 1669 C CA . ASP A 1 202 ? -12.524 22.555 2.949 1.00 84.06 202 ASP A CA 1
ATOM 1670 C C . ASP A 1 202 ? -11.787 22.149 4.240 1.00 84.06 202 ASP A C 1
ATOM 1672 O O . ASP A 1 202 ? -12.258 22.426 5.342 1.00 84.06 202 ASP A O 1
ATOM 1676 N N . HIS A 1 203 ? -10.600 21.550 4.128 1.00 84.56 203 HIS A N 1
ATOM 1677 C CA . HIS A 1 203 ? -9.733 21.217 5.254 1.00 84.56 203 HIS A CA 1
ATOM 1678 C C . HIS A 1 203 ? -8.475 22.085 5.259 1.00 84.56 203 HIS A C 1
ATOM 1680 O O . HIS A 1 203 ? -7.933 22.432 4.209 1.00 84.56 203 HIS A O 1
ATOM 1686 N N . THR A 1 204 ? -7.990 22.410 6.457 1.00 89.06 204 THR A N 1
ATOM 1687 C CA . THR A 1 204 ? -6.682 23.026 6.694 1.00 89.06 204 THR A CA 1
ATOM 1688 C C . THR A 1 204 ? -5.770 22.045 7.425 1.00 89.06 204 THR A C 1
ATOM 1690 O O . THR A 1 204 ? -6.216 21.359 8.340 1.00 89.06 204 THR A O 1
ATOM 1693 N N . TYR A 1 205 ? -4.496 21.976 7.047 1.00 84.00 205 TYR A N 1
ATOM 1694 C CA . TYR A 1 205 ? -3.500 21.179 7.762 1.00 84.00 205 TYR A CA 1
ATOM 1695 C C . TYR A 1 205 ? -3.035 21.903 9.036 1.00 84.00 205 TYR A C 1
ATOM 1697 O O . TYR A 1 205 ? -2.429 22.977 8.960 1.00 84.00 205 TYR A O 1
ATOM 1705 N N . ASP A 1 206 ? -3.314 21.314 10.198 1.00 83.81 206 ASP A N 1
ATOM 1706 C CA . ASP A 1 206 ? -2.812 21.749 11.500 1.00 83.81 206 ASP A CA 1
ATOM 1707 C C . ASP A 1 206 ? -1.415 21.156 11.733 1.00 83.81 206 ASP A C 1
ATOM 1709 O O . ASP A 1 206 ? -1.256 19.954 11.934 1.00 83.81 206 ASP A O 1
ATOM 1713 N N . GLU A 1 207 ? -0.385 22.005 11.724 1.00 83.81 207 GLU A N 1
ATOM 1714 C CA . GLU A 1 207 ? 1.008 21.582 11.935 1.00 83.81 207 GLU A CA 1
ATOM 1715 C C . GLU A 1 207 ? 1.325 21.172 13.375 1.00 83.81 207 GLU A C 1
ATOM 1717 O O . GLU A 1 207 ? 2.305 20.473 13.602 1.00 83.81 207 GLU A O 1
ATOM 1722 N N . THR A 1 208 ? 0.538 21.620 14.352 1.00 83.56 208 THR A N 1
ATOM 1723 C CA . THR A 1 208 ? 0.755 21.265 15.762 1.00 83.56 208 THR A CA 1
ATOM 1724 C C . THR A 1 208 ? 0.264 19.852 16.031 1.00 83.56 208 THR A C 1
ATOM 1726 O O . THR A 1 208 ? 0.867 19.119 16.810 1.00 83.56 208 THR A O 1
ATOM 1729 N N . GLN A 1 209 ? -0.854 19.493 15.403 1.00 75.69 209 GLN A N 1
ATOM 1730 C CA . GLN A 1 209 ? -1.481 18.185 15.544 1.00 75.69 209 GLN A CA 1
ATOM 1731 C C . GLN A 1 209 ? -1.084 17.209 14.425 1.00 75.69 209 GLN A C 1
ATOM 1733 O O . GLN A 1 209 ? -1.451 16.041 14.498 1.00 75.69 209 GLN A O 1
ATOM 1738 N N . GLU A 1 210 ? -0.354 17.690 13.413 1.00 78.62 210 GLU A N 1
ATOM 1739 C CA . GLU A 1 210 ? 0.045 16.952 12.208 1.00 78.62 210 GLU A CA 1
ATOM 1740 C C . GLU A 1 210 ? -1.145 16.277 11.498 1.00 78.62 210 GLU A C 1
ATOM 1742 O O . GLU A 1 210 ? -1.060 15.140 11.041 1.00 78.62 210 GLU A O 1
ATOM 1747 N N . GLN A 1 211 ? -2.280 16.982 11.403 1.00 78.69 211 GLN A N 1
ATOM 1748 C CA . GLN A 1 211 ? -3.522 16.439 10.837 1.00 78.69 211 GLN A CA 1
ATOM 1749 C C . GLN A 1 211 ? -4.324 17.462 10.030 1.00 78.69 211 GLN A C 1
ATOM 1751 O O . GLN A 1 211 ? -4.277 18.667 10.274 1.00 78.69 211 GLN A O 1
ATOM 1756 N N . TRP A 1 212 ? -5.120 16.966 9.083 1.00 80.00 212 TRP A N 1
ATOM 1757 C CA . TRP A 1 212 ? -6.106 17.767 8.360 1.00 80.00 212 TRP A CA 1
ATOM 1758 C C . TRP A 1 212 ? -7.373 17.939 9.202 1.00 80.00 212 TRP A C 1
ATOM 1760 O O . TRP A 1 212 ? -8.005 16.960 9.599 1.00 80.00 212 TRP A O 1
ATOM 1770 N N . VAL A 1 213 ? -7.766 19.188 9.453 1.00 84.00 213 VAL A N 1
ATOM 1771 C CA . VAL A 1 213 ? -8.985 19.547 10.190 1.00 84.00 213 VAL A CA 1
ATOM 1772 C C . VAL A 1 213 ? -9.918 20.354 9.298 1.00 84.00 213 VAL A C 1
ATOM 1774 O O . VAL A 1 213 ? -9.455 21.093 8.430 1.00 84.00 213 VAL A O 1
ATOM 1777 N N . LEU A 1 214 ? -11.232 20.233 9.499 1.00 81.38 214 LEU A N 1
ATOM 1778 C CA . LEU A 1 214 ? -12.201 21.086 8.808 1.00 81.38 214 LEU A CA 1
ATOM 1779 C C . LEU A 1 214 ? -11.846 22.557 9.045 1.00 81.38 214 LEU A C 1
ATOM 1781 O O . LEU A 1 214 ? -11.648 22.987 10.185 1.00 81.38 214 LEU A O 1
ATOM 1785 N N . ALA A 1 215 ? -11.744 23.324 7.963 1.00 79.75 215 ALA A N 1
ATOM 1786 C CA . ALA A 1 215 ? -11.492 24.749 8.052 1.00 79.75 215 ALA A CA 1
ATOM 1787 C C . ALA A 1 215 ? -12.660 25.413 8.792 1.00 79.75 215 ALA A C 1
ATOM 1789 O O . ALA A 1 215 ? -13.828 25.132 8.513 1.00 79.75 215 ALA A O 1
ATOM 1790 N N . ALA A 1 216 ? -12.351 26.294 9.747 1.00 74.75 216 ALA A N 1
ATOM 1791 C CA . ALA A 1 216 ? -13.376 27.070 10.431 1.00 74.75 216 ALA A CA 1
ATOM 1792 C C . ALA A 1 216 ? -14.201 27.838 9.386 1.00 74.75 216 ALA A C 1
ATOM 1794 O O . ALA A 1 216 ? -13.634 28.563 8.563 1.00 74.75 216 ALA A O 1
ATOM 1795 N N . GLN A 1 217 ? -15.527 27.662 9.390 1.00 56.28 217 GLN A N 1
ATOM 1796 C CA . GLN A 1 217 ? -16.377 28.446 8.500 1.00 56.28 217 GLN A CA 1
ATOM 1797 C C . GLN A 1 217 ? -16.269 29.928 8.878 1.00 56.28 217 GLN A C 1
ATOM 1799 O O . GLN A 1 217 ? -16.231 30.244 10.068 1.00 56.28 217 GLN A O 1
ATOM 1804 N N . PRO A 1 218 ? -16.200 30.845 7.900 1.00 47.69 218 PRO A N 1
ATOM 1805 C CA . PRO A 1 218 ? -16.242 32.262 8.206 1.00 47.69 218 PRO A CA 1
ATOM 1806 C C . PRO A 1 218 ? -17.601 32.600 8.827 1.00 47.69 218 PRO A C 1
ATOM 1808 O O . PRO A 1 218 ? -18.637 32.346 8.212 1.00 47.69 218 PRO A O 1
ATOM 1811 N N . ASP A 1 219 ? -17.580 33.184 10.026 1.00 43.97 219 ASP A N 1
ATOM 1812 C CA . ASP A 1 219 ? -18.750 33.813 10.637 1.00 43.97 219 ASP A CA 1
ATOM 1813 C C . ASP A 1 219 ? -19.209 34.957 9.715 1.00 43.97 219 ASP A C 1
ATOM 1815 O O . ASP A 1 219 ? -18.520 35.977 9.595 1.00 43.97 219 ASP A O 1
ATOM 1819 N N . TRP A 1 220 ? -20.338 34.784 9.028 1.00 49.88 220 TRP A N 1
ATOM 1820 C CA . TRP A 1 220 ? -21.044 35.860 8.326 1.00 49.88 220 TRP A CA 1
ATOM 1821 C C . TRP A 1 220 ? -22.358 36.190 9.028 1.00 49.88 220 TRP A C 1
ATOM 1823 O O . TRP A 1 220 ? -23.034 35.258 9.518 1.00 49.88 220 TRP A O 1
#

Nearest PDB structures (foldseek):
  6l7s-assembly1_C  TM=6.490E-01  e=3.342E-07  Homo sapiens
  6l7u-assembly1_A  TM=6.469E-01  e=1.921E-06  Homo sapiens
  6l7u-assembly1_D  TM=6.853E-01  e=6.044E-06  Homo sapiens
  6l7t-assembly1_B  TM=6.480E-01  e=7.692E-06  Homo sapiens
  6kam-assembly1_D  TM=6.434E-01  e=2.899E-05  Homo sapiens

Sequence (220 aa):
MPATPGASIVERAEVPDKPDFPEYKFMKYQYKEDYQKVLIRGLVQTYLSTFRSLGIQIMPWDLDADVQVTEADMFFLAAYYNMSTFYFENEEIPEGRLFLLEINPHFKHRETDDRQNVIDARWIDTSSGLYIDITAARYAINHEKGEGVLFDKNGHEYRDTYLYPLRDTTFEGVPVKIPYSYKEMLAAEYGDKALTNKFFNDHTYDETQEQWVLAAQPDW

Organism: NCBI:txid160281